Protein AF-A0A6M0RXJ1-F1 (afdb_monomer_lite)

Radius of gyration: 39.48 Å; chains: 1; bounding box: 60×69×108 Å

Organism: NCBI:txid2292702

Foldseek 3Di:
DAEFEEADPDETEEAEEAEAAEAEDDLAEDEGEYAEEETYEYEYEYQEYEAYDAYEYEWEYNYYAYEFYAYAYAYQEYEHFWLYEYYGEEENYEGYEYHAQNYHYHWFVEDEDDAPDDVVCSGPPGTYYYYQGYPVYGHYYHHHDPVVVVVVDDDDPPPPDDVVVLQPQDADEDDPDPDDDDDDDDPDDDDPDPDDDDDDDDDDDDDDDPPPPPPPPDRDAFDDWDADPVGDIDGHHHDDDDDDDD

pLDDT: mean 80.2, std 21.55, range [33.12, 98.88]

Sequence (246 aa):
MIRASSEGNGNAGDIFIIVQDDIQARNGSITADSAFNAGGQIQISSSNIFLFENSDIQTFVNSGADDGGDIEIVADALVAFDDSDILAFAADGRGGDIDLSRTAFFGEDLQFAQPGTDPITLDGNDRVDINATGGIASGTISLADVSFIENSITELPDELVNPETLVAASCIAQSSDIGSSVVFTGNDSLPQQPGSAQTTYSLSTVQPITETATNSTSIAEPQNLYRLADGRLVISRNCAATNSHE

InterPro domains:
  IPR012334 Pectin lyase fold [G3DSA:2.160.20.10] (1-105)

Secondary structure (DSSP, 8-state):
-EEEEESSSSPPPPEEEE-SSEEEEES--EEEEESSSPPPPEEEE-SEEEEESS--EEEEE-SSSSPPPPEEEE-SEEEE-SS--EEEEESSSBPPPEEETTSEEEETT-EEPPTT--GGGTTTSSS-EEE--BSSB---EEE---HHHHTT-PPPPS-SS-HHHH-----B---SS--------------SSTT-------PPP-PPP--------------EEEE-TTS-EEEE-BPPP-----

Structure (mmCIF, N/CA/C/O backbone):
data_AF-A0A6M0RXJ1-F1
#
_entry.id   AF-A0A6M0RXJ1-F1
#
loop_
_atom_site.group_PDB
_atom_site.id
_atom_site.type_symbol
_atom_site.label_atom_id
_atom_site.label_alt_id
_atom_site.label_comp_id
_atom_site.label_asym_id
_atom_site.label_entity_id
_atom_site.label_seq_id
_atom_site.pdbx_PDB_ins_code
_atom_site.Cartn_x
_atom_site.Cartn_y
_atom_site.Cartn_z
_atom_site.occupancy
_atom_site.B_iso_or_equiv
_atom_site.auth_seq_id
_atom_site.auth_comp_id
_atom_site.auth_asym_id
_atom_site.auth_atom_id
_atom_site.pdbx_PDB_model_num
ATOM 1 N N . MET A 1 1 ? 1.276 -16.768 -2.990 1.00 91.75 1 MET A N 1
ATOM 2 C CA . MET A 1 1 ? 1.778 -15.795 -3.973 1.00 91.75 1 MET A CA 1
ATOM 3 C C . MET A 1 1 ? 0.885 -15.807 -5.201 1.00 91.75 1 MET A C 1
ATOM 5 O O . MET A 1 1 ? 0.742 -16.856 -5.825 1.00 91.75 1 MET A O 1
ATOM 9 N N . ILE A 1 2 ? 0.291 -14.661 -5.520 1.00 97.00 2 ILE A N 1
ATOM 10 C CA . ILE A 1 2 ? -0.379 -14.373 -6.794 1.00 97.00 2 ILE A CA 1
ATOM 11 C C . ILE A 1 2 ? 0.459 -13.289 -7.467 1.00 97.00 2 ILE A C 1
ATOM 13 O O . ILE A 1 2 ? 0.755 -12.281 -6.835 1.00 97.00 2 ILE A O 1
ATOM 17 N N . ARG A 1 3 ? 0.890 -13.496 -8.714 1.00 97.19 3 ARG A N 1
ATOM 18 C CA . ARG A 1 3 ? 1.763 -12.538 -9.400 1.00 97.19 3 ARG A CA 1
ATOM 19 C C . ARG A 1 3 ? 1.430 -12.413 -10.878 1.00 97.19 3 ARG A C 1
ATOM 21 O O . ARG A 1 3 ? 1.235 -13.427 -11.547 1.00 97.19 3 ARG A O 1
ATOM 28 N N . ALA A 1 4 ? 1.430 -11.181 -11.370 1.00 97.19 4 ALA A N 1
ATOM 29 C CA . ALA A 1 4 ? 1.350 -10.838 -12.781 1.00 97.19 4 ALA A CA 1
ATOM 30 C C . ALA A 1 4 ? 2.496 -9.875 -13.111 1.00 97.19 4 ALA A C 1
ATOM 32 O O . ALA A 1 4 ? 2.447 -8.708 -12.745 1.00 97.19 4 ALA A O 1
ATOM 33 N N . SER A 1 5 ? 3.546 -10.364 -13.773 1.00 94.94 5 SER A N 1
ATOM 34 C CA . SER A 1 5 ? 4.767 -9.582 -13.979 1.00 94.94 5 SER A CA 1
ATOM 35 C C . SER A 1 5 ? 5.183 -9.455 -15.441 1.00 94.94 5 SER A C 1
ATOM 37 O O . SER A 1 5 ? 4.902 -10.329 -16.266 1.00 94.94 5 SER A O 1
ATOM 39 N N . SER A 1 6 ? 5.891 -8.368 -15.752 1.00 96.25 6 SER A N 1
ATOM 40 C CA . SER A 1 6 ? 6.580 -8.165 -17.027 1.00 96.25 6 SER A CA 1
ATOM 41 C C . SER A 1 6 ? 8.061 -7.873 -16.802 1.00 96.25 6 SER A C 1
ATOM 43 O O . SER A 1 6 ? 8.437 -6.835 -16.265 1.00 96.25 6 SER A O 1
ATOM 45 N N . GLU A 1 7 ? 8.921 -8.779 -17.268 1.00 93.56 7 GLU A N 1
ATOM 46 C CA . GLU A 1 7 ? 10.382 -8.602 -17.248 1.00 93.56 7 GLU A CA 1
ATOM 47 C C . GLU A 1 7 ? 10.920 -7.923 -18.523 1.00 93.56 7 GLU A C 1
ATOM 49 O O . GLU A 1 7 ? 12.115 -7.661 -18.644 1.00 93.56 7 GLU A O 1
ATOM 54 N N . GLY A 1 8 ? 10.053 -7.686 -19.512 1.00 88.56 8 GLY A N 1
ATOM 55 C CA . GLY A 1 8 ? 10.411 -7.133 -20.817 1.00 88.56 8 GLY A CA 1
ATOM 56 C C . GLY A 1 8 ? 9.865 -5.723 -21.037 1.00 88.56 8 GLY A C 1
ATOM 57 O O . GLY A 1 8 ? 9.454 -5.035 -20.111 1.00 88.56 8 GLY A O 1
ATOM 58 N N . ASN A 1 9 ? 9.802 -5.299 -22.300 1.00 88.00 9 ASN A N 1
ATOM 59 C CA . ASN A 1 9 ? 9.278 -3.978 -22.675 1.00 88.00 9 ASN A CA 1
ATOM 60 C C . ASN A 1 9 ? 7.734 -3.902 -22.697 1.00 88.00 9 ASN A C 1
ATOM 62 O O . ASN A 1 9 ? 7.166 -3.150 -23.483 1.00 88.00 9 ASN A O 1
ATOM 66 N N . GLY A 1 10 ? 7.056 -4.752 -21.927 1.00 92.44 10 GLY A N 1
ATOM 67 C CA . GLY A 1 10 ? 5.603 -4.725 -21.773 1.00 92.44 10 GLY A CA 1
ATOM 68 C C . GLY A 1 10 ? 5.212 -4.193 -20.401 1.00 92.44 10 GLY A C 1
ATOM 69 O O . GLY A 1 10 ? 6.029 -4.213 -19.480 1.00 92.44 10 GLY A O 1
ATOM 70 N N . ASN A 1 11 ? 3.959 -3.775 -20.266 1.00 94.25 11 ASN A N 1
ATOM 71 C CA . ASN A 1 11 ? 3.368 -3.409 -18.979 1.00 94.25 11 ASN A CA 1
ATOM 72 C C . ASN A 1 11 ? 3.157 -4.660 -18.117 1.00 94.25 11 ASN A C 1
ATOM 74 O O . ASN A 1 11 ? 3.064 -5.772 -18.654 1.00 94.25 11 ASN A O 1
ATOM 78 N N . ALA A 1 12 ? 3.052 -4.487 -16.799 1.00 96.69 12 ALA A N 1
ATOM 79 C CA . ALA A 1 12 ? 2.624 -5.584 -15.933 1.00 96.69 12 ALA A CA 1
ATOM 80 C C . ALA A 1 12 ? 1.186 -6.016 -16.270 1.00 96.69 12 ALA A C 1
ATOM 82 O O . ALA A 1 12 ? 0.406 -5.257 -16.847 1.00 96.69 12 ALA A O 1
ATOM 83 N N . GLY A 1 13 ? 0.847 -7.259 -15.932 1.00 97.19 13 GLY A N 1
ATOM 84 C CA . GLY A 1 13 ? -0.519 -7.753 -16.083 1.00 97.19 13 GLY A CA 1
ATOM 85 C C . GLY A 1 13 ? -1.409 -7.333 -14.917 1.00 97.19 13 GLY A C 1
ATOM 86 O O . GLY A 1 13 ? -0.920 -7.024 -13.833 1.00 97.19 13 GLY A O 1
ATOM 87 N N . ASP A 1 14 ? -2.718 -7.404 -15.136 1.00 98.19 14 ASP A N 1
ATOM 88 C CA . ASP A 1 14 ? -3.712 -7.071 -14.119 1.00 98.19 14 ASP A CA 1
ATOM 89 C C . ASP A 1 14 ? -4.118 -8.302 -13.292 1.00 98.19 14 ASP A C 1
ATOM 91 O O . ASP A 1 14 ? -4.173 -9.432 -13.793 1.00 98.19 14 ASP A O 1
ATO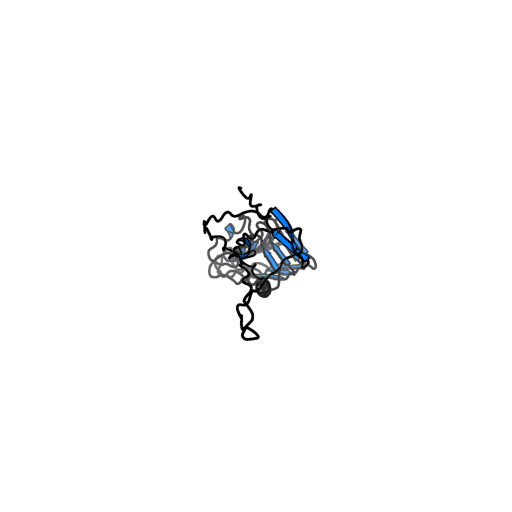M 95 N N . ILE A 1 15 ? -4.457 -8.076 -12.024 1.00 98.69 15 ILE A N 1
ATOM 96 C CA . ILE A 1 15 ? -4.948 -9.083 -11.082 1.00 98.69 15 ILE A CA 1
ATOM 97 C C . ILE A 1 15 ? -6.352 -8.692 -10.625 1.00 98.69 15 ILE A C 1
ATOM 99 O O . ILE A 1 15 ? -6.551 -7.641 -10.023 1.00 98.69 15 ILE A O 1
ATOM 103 N N . PHE A 1 16 ? -7.311 -9.592 -10.844 1.00 98.44 16 PHE A N 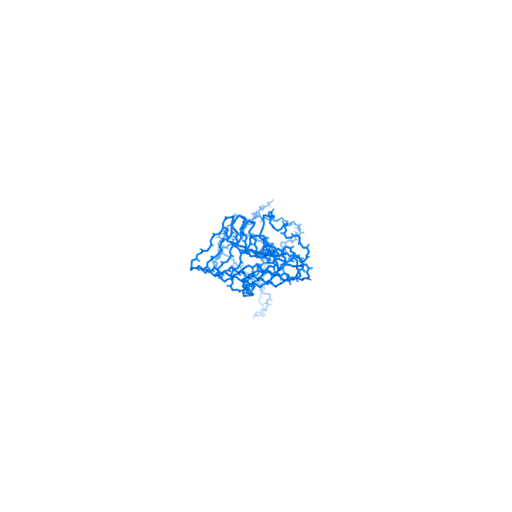1
ATOM 104 C CA . PHE A 1 16 ? -8.692 -9.448 -10.382 1.00 98.44 16 PHE A CA 1
ATOM 105 C C . PHE A 1 16 ? -9.046 -10.611 -9.455 1.00 98.44 16 PHE A C 1
ATOM 107 O O . PHE A 1 16 ? -9.052 -11.770 -9.882 1.00 98.44 16 PHE A O 1
ATOM 114 N N . ILE A 1 17 ? -9.343 -10.312 -8.190 1.00 98.25 17 ILE A N 1
ATOM 115 C CA . ILE A 1 17 ? -9.702 -11.305 -7.172 1.00 98.25 17 ILE A CA 1
ATOM 116 C C . ILE A 1 17 ? -11.091 -10.976 -6.638 1.00 98.25 17 ILE A C 1
ATOM 118 O O . ILE A 1 17 ? -11.329 -9.885 -6.130 1.00 98.25 17 ILE A O 1
ATOM 122 N N . ILE A 1 18 ? -12.007 -11.938 -6.742 1.00 98.19 18 ILE A N 1
ATOM 123 C CA . ILE A 1 18 ? -13.370 -11.821 -6.220 1.00 98.19 18 ILE A CA 1
ATOM 124 C C . ILE A 1 18 ? -13.638 -13.038 -5.343 1.00 98.19 18 ILE A C 1
ATOM 126 O O . ILE A 1 18 ? -13.676 -14.171 -5.832 1.00 98.19 18 ILE A O 1
ATOM 130 N N . VAL A 1 19 ? -13.825 -12.796 -4.053 1.00 97.75 19 VAL A N 1
ATOM 131 C CA . VAL A 1 19 ? -14.096 -13.810 -3.033 1.00 97.75 19 VAL A CA 1
ATOM 132 C C . VAL A 1 19 ? -15.380 -13.415 -2.304 1.00 97.75 19 VAL A C 1
ATOM 134 O O . VAL A 1 19 ? -15.630 -12.241 -2.074 1.00 97.75 19 VAL A O 1
ATOM 137 N N . GLN A 1 20 ? -16.251 -14.380 -2.003 1.00 95.44 20 GLN A N 1
ATOM 138 C CA . GLN A 1 20 ? -17.502 -14.084 -1.284 1.00 95.44 20 GLN A CA 1
ATOM 139 C C . GLN A 1 20 ? -17.294 -13.958 0.225 1.00 95.44 20 GLN A C 1
ATOM 141 O O . GLN A 1 20 ? -18.001 -13.191 0.859 1.00 95.44 20 GLN A O 1
ATOM 146 N N . ASP A 1 21 ? -16.343 -14.714 0.771 1.00 96.56 21 ASP A N 1
ATOM 147 C CA . ASP A 1 21 ? -16.025 -14.743 2.196 1.00 96.56 21 ASP A CA 1
ATOM 148 C C . ASP A 1 21 ? -14.749 -13.918 2.471 1.00 96.56 21 ASP A C 1
ATOM 150 O O . ASP A 1 21 ? -14.550 -12.844 1.895 1.00 96.56 21 ASP A O 1
ATOM 154 N N . ASP A 1 22 ? -13.869 -14.422 3.337 1.00 98.06 22 ASP A N 1
ATOM 155 C CA . ASP A 1 22 ? -12.648 -13.741 3.754 1.00 98.06 22 ASP A CA 1
ATOM 156 C C . ASP A 1 22 ? -11.426 -14.167 2.929 1.00 98.06 22 ASP A C 1
ATOM 158 O O . ASP A 1 22 ? -11.236 -15.347 2.611 1.00 98.06 22 ASP A O 1
ATOM 162 N N . ILE A 1 23 ? -10.534 -13.213 2.670 1.00 98.25 23 ILE A N 1
ATOM 163 C CA . ILE A 1 23 ? -9.158 -13.466 2.238 1.00 98.25 23 ILE A CA 1
ATOM 164 C C . ILE A 1 23 ? -8.255 -13.396 3.470 1.00 98.25 23 ILE A C 1
ATOM 166 O O . ILE A 1 23 ? -8.313 -12.444 4.244 1.00 98.25 23 ILE A O 1
ATOM 170 N N . GLN A 1 24 ? -7.394 -14.397 3.649 1.00 97.94 24 GLN A N 1
ATOM 171 C CA . GLN A 1 24 ? -6.367 -14.400 4.692 1.00 97.94 24 GLN A CA 1
ATOM 172 C C . GLN A 1 24 ? -5.004 -14.687 4.067 1.00 97.94 24 GLN A C 1
ATOM 174 O O . GLN A 1 24 ? -4.828 -15.718 3.411 1.00 97.94 24 GLN A O 1
ATOM 179 N N . ALA A 1 25 ? -4.045 -13.795 4.295 1.00 97.88 25 ALA A N 1
ATOM 180 C CA . ALA A 1 25 ? -2.652 -13.962 3.915 1.00 97.88 25 ALA A CA 1
ATOM 181 C C . ALA A 1 25 ? -1.770 -14.004 5.170 1.00 97.88 25 ALA A C 1
ATOM 183 O O . ALA A 1 25 ? -1.977 -13.259 6.124 1.00 97.88 25 ALA A O 1
ATOM 184 N N . ARG A 1 26 ? -0.810 -14.929 5.169 1.00 97.81 26 ARG A N 1
ATOM 185 C CA . ARG A 1 26 ? 0.266 -15.052 6.157 1.00 97.81 26 ARG A CA 1
ATOM 186 C C . ARG A 1 26 ? 1.545 -15.252 5.374 1.00 97.81 26 ARG A C 1
ATOM 188 O O . ARG A 1 26 ? 1.624 -16.252 4.652 1.00 97.81 26 ARG A O 1
ATOM 195 N N . ASN A 1 27 ? 2.487 -14.319 5.467 1.00 97.31 27 ASN A N 1
ATOM 196 C CA . ASN A 1 27 ? 3.677 -14.309 4.613 1.00 97.31 27 ASN A CA 1
ATOM 197 C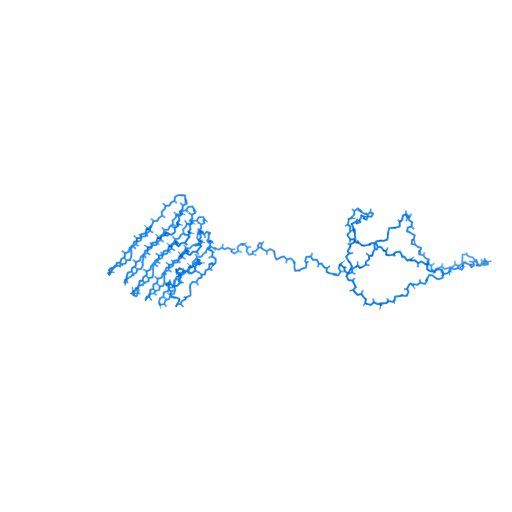 C . ASN A 1 27 ? 3.331 -14.472 3.115 1.00 97.31 27 ASN A C 1
ATOM 199 O O . ASN A 1 27 ? 3.901 -15.310 2.403 1.00 97.31 27 ASN A O 1
ATOM 203 N N . GLY A 1 28 ? 2.282 -13.781 2.655 1.00 97.19 28 GLY A N 1
ATOM 204 C CA . GLY A 1 28 ? 1.697 -13.987 1.335 1.00 97.19 28 GLY A CA 1
ATOM 205 C C . GLY A 1 28 ? 1.615 -12.705 0.523 1.00 97.19 28 GLY A C 1
ATOM 206 O O . GLY A 1 28 ? 1.063 -11.729 0.997 1.00 97.19 28 GLY A O 1
ATOM 207 N N . SER A 1 29 ? 2.060 -12.756 -0.735 1.00 97.06 29 SER A N 1
ATOM 208 C CA . SER A 1 29 ? 2.048 -11.595 -1.628 1.00 97.06 29 SER A CA 1
ATOM 209 C C . SER A 1 29 ? 1.066 -11.697 -2.800 1.00 97.06 29 SER A C 1
ATOM 211 O O . SER A 1 29 ? 0.854 -12.779 -3.381 1.00 97.06 29 SER A O 1
ATOM 213 N N . ILE A 1 30 ? 0.495 -10.545 -3.158 1.00 98.50 30 ILE A N 1
ATOM 214 C CA . ILE A 1 30 ? -0.265 -10.273 -4.382 1.00 98.50 30 ILE A CA 1
ATOM 215 C C . ILE A 1 30 ? 0.457 -9.146 -5.123 1.00 98.50 30 ILE A C 1
ATOM 217 O O . ILE A 1 30 ? 0.492 -8.017 -4.643 1.00 98.50 30 ILE A O 1
ATOM 221 N N . THR A 1 31 ? 1.043 -9.444 -6.285 1.00 97.75 31 THR A N 1
ATOM 222 C CA . THR A 1 31 ? 1.989 -8.519 -6.930 1.00 97.75 31 THR A CA 1
ATOM 223 C C . THR A 1 31 ? 1.734 -8.329 -8.423 1.00 97.75 31 THR A C 1
ATOM 225 O O . THR A 1 31 ? 1.697 -9.310 -9.168 1.00 97.75 31 THR A O 1
ATOM 228 N N . ALA A 1 32 ? 1.629 -7.079 -8.876 1.00 97.88 32 ALA A N 1
ATOM 229 C CA . ALA A 1 32 ? 1.581 -6.708 -10.291 1.00 97.88 32 ALA A CA 1
ATOM 230 C C . ALA A 1 32 ? 2.761 -5.787 -10.653 1.00 97.88 32 ALA A C 1
ATOM 232 O O . ALA A 1 32 ? 2.694 -4.571 -10.475 1.00 97.88 32 ALA A O 1
ATOM 233 N N . ASP A 1 33 ? 3.870 -6.362 -11.126 1.00 95.44 33 ASP A N 1
ATOM 234 C CA . ASP A 1 33 ? 5.142 -5.646 -11.292 1.00 95.44 33 ASP A CA 1
ATOM 235 C C . ASP A 1 33 ? 5.670 -5.596 -12.730 1.00 95.44 33 ASP A C 1
ATOM 237 O O . ASP A 1 33 ? 5.483 -6.504 -13.542 1.00 95.44 33 ASP A O 1
ATOM 241 N N . SER A 1 34 ? 6.369 -4.512 -13.043 1.00 97.25 34 SER A N 1
ATOM 242 C CA . SER A 1 34 ? 6.974 -4.260 -14.345 1.00 97.25 34 SER A CA 1
ATOM 243 C C . SER A 1 34 ? 8.428 -3.842 -14.179 1.00 97.25 34 SER A C 1
ATOM 245 O O . SER A 1 34 ? 8.782 -3.022 -13.331 1.00 97.25 34 SER A O 1
ATOM 247 N N . ALA A 1 35 ? 9.299 -4.390 -15.020 1.00 96.00 35 ALA A N 1
ATOM 248 C CA . ALA A 1 35 ? 10.703 -4.015 -15.013 1.00 96.00 35 ALA A CA 1
ATOM 249 C C . ALA A 1 35 ? 10.954 -2.617 -15.611 1.00 96.00 35 ALA A C 1
ATOM 251 O O . ALA A 1 35 ? 11.853 -1.921 -15.136 1.00 96.00 35 ALA A O 1
ATOM 252 N N . PHE A 1 36 ? 10.197 -2.224 -16.646 1.00 94.56 36 PHE A N 1
ATOM 253 C CA . PHE A 1 36 ? 10.571 -1.095 -17.520 1.00 94.56 36 PHE A CA 1
ATOM 254 C C . PHE A 1 36 ? 9.430 -0.171 -17.979 1.00 94.56 36 PHE A C 1
ATOM 256 O O . PHE A 1 36 ? 9.708 0.865 -18.574 1.00 94.56 36 PHE A O 1
ATOM 263 N N . ASN A 1 37 ? 8.169 -0.567 -17.822 1.00 95.62 37 ASN A N 1
ATOM 264 C CA . ASN A 1 37 ? 7.002 0.178 -18.331 1.00 95.62 37 ASN A CA 1
ATOM 265 C C . ASN A 1 37 ? 5.918 0.242 -17.253 1.00 95.62 37 ASN A C 1
ATOM 267 O O . ASN A 1 37 ? 6.170 -0.161 -16.118 1.00 95.62 37 ASN A O 1
ATOM 271 N N . ALA A 1 38 ? 4.711 0.673 -17.615 1.00 95.69 38 ALA A N 1
ATOM 272 C CA . ALA A 1 38 ? 3.616 0.862 -16.668 1.00 95.69 38 ALA A CA 1
ATOM 273 C C . ALA A 1 38 ? 3.349 -0.357 -15.764 1.00 95.69 38 ALA A C 1
ATOM 275 O O . ALA A 1 38 ? 3.425 -1.520 -16.196 1.00 95.69 38 ALA A O 1
ATOM 276 N N . GLY A 1 39 ? 3.004 -0.069 -14.508 1.00 94.88 39 GLY A N 1
ATOM 277 C CA . GLY A 1 39 ? 2.484 -1.064 -13.576 1.00 94.88 39 GLY A CA 1
ATOM 278 C C . GLY A 1 39 ? 1.098 -1.569 -13.991 1.00 94.88 39 GLY A C 1
ATOM 279 O O . GLY A 1 39 ? 0.456 -1.024 -14.888 1.00 94.88 39 GLY A O 1
ATOM 280 N N . GLY A 1 40 ? 0.660 -2.654 -13.358 1.00 96.69 40 GLY A N 1
ATOM 281 C CA . GLY A 1 40 ? -0.628 -3.298 -13.630 1.00 96.69 40 GLY A CA 1
ATOM 282 C C . GLY A 1 40 ? -1.662 -2.930 -12.575 1.00 96.69 40 GLY A C 1
ATOM 283 O O . GLY A 1 40 ? -1.312 -2.423 -11.514 1.00 96.69 40 GLY A O 1
ATOM 284 N N . GLN A 1 41 ? -2.931 -3.215 -12.840 1.00 98.12 41 GLN A N 1
ATOM 285 C CA . GLN A 1 41 ? -4.003 -3.015 -11.870 1.00 98.12 41 GLN A CA 1
ATOM 286 C C . GLN A 1 41 ? -4.113 -4.218 -10.930 1.00 98.12 41 GLN A C 1
ATOM 288 O O . GLN A 1 41 ? -4.192 -5.363 -11.376 1.00 98.12 41 GLN A O 1
ATOM 293 N N . ILE A 1 42 ? -4.241 -3.966 -9.630 1.00 98.88 42 ILE A N 1
ATOM 294 C CA . ILE A 1 42 ? -4.760 -4.946 -8.671 1.00 98.88 42 ILE A CA 1
ATOM 295 C C . ILE A 1 42 ? -6.155 -4.500 -8.242 1.00 98.88 42 ILE A C 1
ATOM 297 O O . ILE A 1 42 ? -6.330 -3.380 -7.772 1.00 98.88 42 ILE A O 1
ATOM 301 N N . GLN A 1 43 ? -7.150 -5.371 -8.402 1.00 98.81 43 GLN A N 1
ATOM 302 C CA . GLN A 1 43 ? -8.508 -5.150 -7.915 1.00 98.81 43 GLN A CA 1
ATOM 303 C C . GLN A 1 43 ? -8.964 -6.350 -7.083 1.00 98.81 43 GLN A C 1
ATOM 305 O O . GLN A 1 43 ? -9.001 -7.487 -7.568 1.00 98.81 43 GLN A O 1
ATOM 310 N N . ILE A 1 44 ? -9.309 -6.096 -5.821 1.00 98.75 44 ILE A N 1
ATOM 311 C CA . ILE A 1 44 ? -9.716 -7.129 -4.865 1.00 98.75 44 ILE A CA 1
ATOM 312 C C . ILE A 1 44 ? -11.092 -6.789 -4.303 1.00 98.75 44 ILE A C 1
ATOM 314 O O . ILE A 1 44 ? -11.321 -5.686 -3.811 1.00 98.75 44 ILE A O 1
ATOM 318 N N . SER A 1 45 ? -12.001 -7.762 -4.342 1.00 98.62 45 SER A N 1
ATOM 319 C CA . SER A 1 45 ? -13.299 -7.692 -3.678 1.00 98.62 45 SER A CA 1
ATOM 320 C C . SER A 1 45 ? -13.522 -8.920 -2.797 1.00 98.62 45 SER A C 1
ATOM 322 O O . SER A 1 45 ? -13.394 -10.052 -3.271 1.00 98.62 45 SER A O 1
ATOM 324 N N . SER A 1 46 ? -13.828 -8.690 -1.519 1.00 98.38 46 SER A N 1
ATOM 325 C CA . SER A 1 46 ? -14.061 -9.728 -0.501 1.00 98.38 46 SER A CA 1
ATOM 326 C C . SER A 1 46 ? -15.003 -9.219 0.589 1.00 98.38 46 SER A C 1
ATOM 328 O O . SER A 1 46 ? -15.216 -8.015 0.674 1.00 98.38 46 SER A O 1
ATOM 330 N N . SER A 1 47 ? -15.524 -10.088 1.462 1.00 98.19 47 SER A N 1
ATOM 331 C CA . SER A 1 47 ? -16.144 -9.619 2.711 1.00 98.19 47 SER A CA 1
ATOM 332 C C . SER A 1 47 ? -15.100 -9.004 3.637 1.00 98.19 47 SER A C 1
ATOM 334 O O . SER A 1 47 ? -15.179 -7.821 3.935 1.00 98.19 47 SER A O 1
ATOM 336 N N . ASN A 1 48 ? -14.075 -9.757 4.038 1.00 98.44 48 ASN A N 1
ATOM 337 C CA . ASN A 1 48 ? -12.966 -9.211 4.823 1.00 98.44 48 ASN A CA 1
ATOM 338 C C . ASN A 1 48 ? -11.621 -9.649 4.253 1.00 98.44 48 ASN A C 1
ATOM 340 O O . ASN A 1 48 ? -11.514 -10.676 3.580 1.00 98.44 48 ASN A O 1
ATOM 344 N N . ILE A 1 49 ? -10.584 -8.878 4.550 1.00 98.69 49 ILE A N 1
ATOM 345 C CA . ILE A 1 49 ? -9.208 -9.188 4.179 1.00 98.69 49 ILE A CA 1
ATOM 346 C C . ILE A 1 49 ? -8.338 -9.059 5.424 1.00 98.69 49 ILE A C 1
ATOM 348 O O . ILE A 1 49 ? -8.377 -8.043 6.115 1.00 98.69 49 ILE A O 1
ATOM 352 N N . PHE A 1 50 ? -7.545 -10.090 5.697 1.00 98.62 50 PHE A N 1
ATOM 353 C CA . PHE A 1 50 ? -6.604 -10.118 6.808 1.00 98.62 50 PHE A CA 1
ATOM 354 C C . PHE A 1 50 ? -5.194 -10.402 6.291 1.00 98.62 50 PHE A C 1
ATOM 356 O O . PHE A 1 50 ? -4.957 -11.454 5.688 1.00 98.62 50 PHE A O 1
ATOM 363 N N . LEU A 1 51 ? -4.277 -9.472 6.537 1.00 98.69 51 LEU A N 1
ATOM 364 C CA . LEU A 1 51 ? -2.857 -9.572 6.219 1.00 98.69 51 LEU A CA 1
ATOM 365 C C . LEU A 1 51 ? -2.075 -9.705 7.531 1.00 98.69 51 LEU A C 1
ATOM 367 O O . LEU A 1 51 ? -2.298 -8.939 8.468 1.00 98.69 51 LEU A O 1
ATOM 371 N N . PHE A 1 52 ? -1.219 -10.719 7.611 1.00 98.25 52 PHE A N 1
ATOM 372 C CA . PHE A 1 52 ? -0.416 -11.024 8.794 1.00 98.25 52 PHE A CA 1
ATOM 373 C C . PHE A 1 52 ? 1.024 -11.348 8.404 1.00 98.25 52 PHE A C 1
ATOM 375 O O . PHE A 1 52 ? 1.276 -11.839 7.293 1.00 98.25 52 PHE A O 1
ATOM 382 N N . GLU A 1 53 ? 1.928 -11.254 9.380 1.00 97.25 53 GLU A N 1
ATOM 383 C CA . GLU A 1 53 ? 3.358 -11.489 9.199 1.00 97.25 53 GLU A CA 1
ATOM 384 C C . GLU A 1 53 ? 3.870 -10.525 8.106 1.00 97.25 53 GLU A C 1
ATOM 386 O O . GLU A 1 53 ? 3.641 -9.328 8.220 1.00 97.25 53 GLU A O 1
ATOM 391 N N . ASN A 1 54 ? 4.490 -11.004 7.031 1.00 97.12 54 ASN A N 1
ATOM 392 C CA . ASN A 1 54 ? 4.959 -10.159 5.928 1.00 97.12 54 ASN A CA 1
ATOM 393 C C . ASN A 1 54 ? 4.098 -10.407 4.671 1.00 97.12 54 ASN A C 1
ATOM 395 O O . ASN A 1 54 ? 4.419 -11.242 3.817 1.00 97.12 54 ASN A O 1
ATOM 399 N N . SER A 1 55 ? 2.886 -9.844 4.650 1.00 98.56 55 SER A N 1
ATOM 400 C CA . SER A 1 55 ? 1.921 -10.059 3.564 1.00 98.56 55 SER A CA 1
ATOM 401 C C . SER A 1 55 ? 1.630 -8.786 2.781 1.00 98.56 55 SER A C 1
ATOM 403 O O . SER A 1 55 ? 0.900 -7.926 3.264 1.00 98.56 55 SER A O 1
ATOM 405 N N . ASP A 1 56 ? 2.073 -8.749 1.523 1.00 98.31 56 ASP A N 1
ATOM 406 C CA . ASP A 1 56 ? 2.001 -7.533 0.710 1.00 98.31 56 ASP A CA 1
ATOM 407 C C . ASP A 1 56 ? 0.961 -7.582 -0.406 1.00 98.31 56 ASP A C 1
ATOM 409 O O . ASP A 1 56 ? 0.784 -8.587 -1.111 1.00 98.31 56 ASP A O 1
ATOM 413 N N . ILE A 1 57 ? 0.338 -6.435 -0.651 1.00 98.69 57 ILE A N 1
ATOM 414 C CA . ILE A 1 57 ? -0.425 -6.160 -1.868 1.00 98.69 57 ILE A CA 1
ATOM 415 C C . ILE A 1 57 ? 0.282 -5.026 -2.594 1.00 98.69 57 ILE A C 1
ATOM 417 O O . ILE A 1 57 ? 0.249 -3.885 -2.142 1.00 98.69 57 ILE A O 1
ATOM 421 N N . GLN A 1 58 ? 0.921 -5.319 -3.728 1.00 98.00 58 GLN A N 1
ATOM 422 C CA . GLN A 1 58 ? 1.774 -4.322 -4.362 1.00 98.00 58 GLN A CA 1
ATOM 423 C C . GLN A 1 58 ? 1.751 -4.292 -5.885 1.00 98.00 58 GLN A C 1
ATOM 425 O O . GLN A 1 58 ? 1.760 -5.317 -6.567 1.00 98.00 58 GLN A O 1
ATOM 430 N N . THR A 1 59 ? 1.862 -3.090 -6.426 1.00 98.19 59 THR A N 1
ATOM 431 C CA . THR A 1 59 ? 2.342 -2.843 -7.778 1.00 98.19 59 THR A CA 1
ATOM 432 C C . THR A 1 59 ? 3.719 -2.196 -7.688 1.00 98.19 59 THR A C 1
ATOM 434 O O . THR A 1 59 ? 4.019 -1.427 -6.769 1.00 98.19 59 THR A O 1
ATOM 437 N N . PHE A 1 60 ? 4.606 -2.555 -8.610 1.00 97.12 60 PHE A N 1
ATOM 438 C CA . PHE A 1 60 ? 5.976 -2.061 -8.555 1.00 97.12 60 PHE A CA 1
ATOM 439 C C . PHE A 1 60 ? 6.561 -1.895 -9.949 1.00 97.12 60 PHE A C 1
ATOM 441 O O . PHE A 1 60 ? 6.606 -2.850 -10.724 1.00 97.12 60 PHE A O 1
ATOM 448 N N . VAL A 1 61 ? 7.041 -0.693 -10.258 1.00 97.81 61 VAL A N 1
ATOM 449 C CA . VAL A 1 61 ? 7.779 -0.408 -11.493 1.00 97.81 61 VAL A CA 1
ATOM 450 C C . VAL A 1 61 ? 9.239 -0.129 -11.153 1.00 97.81 61 VAL A C 1
ATOM 452 O O . VAL A 1 61 ? 9.557 0.884 -10.530 1.00 97.81 61 VAL A O 1
ATOM 455 N N . ASN A 1 62 ? 10.133 -1.034 -11.563 1.00 95.50 62 ASN A N 1
ATOM 456 C CA . ASN A 1 62 ? 11.559 -0.963 -11.218 1.00 95.50 62 ASN A CA 1
ATOM 457 C C . ASN A 1 62 ? 12.289 0.196 -11.904 1.00 95.50 62 ASN A C 1
ATOM 459 O O . ASN A 1 62 ? 13.246 0.732 -11.352 1.00 95.50 62 ASN A O 1
ATOM 463 N N . SER A 1 63 ? 11.893 0.523 -13.133 1.00 94.19 63 SER A N 1
ATOM 464 C CA . SER A 1 63 ? 12.463 1.602 -13.939 1.00 94.19 63 SER A CA 1
ATOM 465 C C . SER A 1 63 ? 11.532 1.940 -15.101 1.00 94.19 63 SER A C 1
ATOM 467 O O . SER A 1 63 ? 10.647 1.150 -15.426 1.00 94.19 63 SER A O 1
ATOM 469 N N . GLY A 1 64 ? 11.756 3.080 -15.750 1.00 89.94 64 GLY A N 1
ATOM 470 C CA . GLY A 1 64 ? 10.961 3.537 -16.889 1.00 89.94 64 GLY A CA 1
ATOM 471 C C . GLY A 1 64 ? 9.982 4.651 -16.534 1.00 89.94 64 GLY A C 1
ATOM 472 O O . GLY A 1 64 ? 9.464 4.720 -15.427 1.00 89.94 64 GLY A O 1
ATOM 473 N N . ALA A 1 65 ? 9.757 5.549 -17.495 1.00 88.69 65 ALA A N 1
ATOM 474 C CA . ALA A 1 65 ? 9.044 6.812 -17.282 1.00 88.69 65 ALA A CA 1
ATOM 475 C C . ALA A 1 65 ? 7.513 6.677 -17.193 1.00 88.69 65 ALA A C 1
ATOM 477 O O . ALA A 1 65 ? 6.824 7.691 -17.093 1.00 88.69 65 ALA A O 1
ATOM 478 N N . ASP A 1 66 ? 6.996 5.455 -17.291 1.00 94.88 66 ASP A N 1
ATOM 479 C CA . ASP A 1 66 ? 5.577 5.174 -17.114 1.00 94.88 66 ASP A CA 1
ATOM 480 C C . ASP A 1 66 ? 5.218 5.109 -15.624 1.00 94.88 66 ASP A C 1
ATOM 482 O O . ASP A 1 66 ? 6.070 4.904 -14.758 1.00 94.88 66 ASP A O 1
ATOM 486 N N . ASP A 1 67 ? 3.931 5.262 -15.337 1.00 96.06 67 ASP A N 1
ATOM 487 C CA . ASP A 1 67 ? 3.422 5.336 -13.973 1.00 96.06 67 ASP A CA 1
ATOM 488 C C . ASP A 1 67 ? 3.316 3.957 -13.294 1.00 96.06 67 ASP A C 1
ATOM 490 O O . ASP A 1 67 ? 3.301 2.895 -13.931 1.00 96.06 67 ASP A O 1
ATOM 494 N N . GLY A 1 68 ? 3.231 3.993 -11.965 1.00 96.62 68 GLY A N 1
ATOM 495 C CA . GLY A 1 68 ? 2.953 2.846 -11.112 1.00 96.62 68 GLY A CA 1
ATOM 496 C C . GLY A 1 68 ? 1.581 2.250 -11.395 1.00 96.62 68 GLY A C 1
ATOM 497 O O . GLY A 1 68 ? 0.726 2.871 -12.022 1.00 96.62 68 GLY A O 1
ATOM 498 N N . GLY A 1 69 ? 1.383 1.016 -10.945 1.00 97.75 69 GLY A N 1
ATOM 499 C CA . GLY A 1 69 ? 0.100 0.340 -11.085 1.00 97.75 69 GLY A CA 1
ATOM 500 C C . GLY A 1 69 ? -0.865 0.739 -9.975 1.00 97.75 69 GLY A C 1
ATOM 501 O O . GLY A 1 69 ? -0.436 1.003 -8.852 1.00 97.75 69 GLY A O 1
ATOM 502 N N . ASP A 1 70 ? -2.160 0.721 -10.254 1.00 98.69 70 ASP A N 1
ATOM 503 C CA . ASP A 1 70 ? -3.171 1.106 -9.272 1.00 98.69 70 ASP A CA 1
ATOM 504 C C . ASP A 1 70 ? -3.638 -0.099 -8.435 1.00 98.69 70 ASP A C 1
ATOM 506 O O . ASP A 1 70 ? -3.604 -1.255 -8.875 1.00 98.69 70 ASP A O 1
ATOM 510 N N . ILE A 1 71 ? -4.109 0.172 -7.218 1.00 98.88 71 ILE A N 1
ATOM 511 C CA . ILE A 1 71 ? -4.656 -0.823 -6.289 1.00 98.88 71 ILE A CA 1
ATOM 512 C C . ILE A 1 71 ? -6.044 -0.359 -5.842 1.00 98.88 71 ILE A C 1
ATOM 514 O O . ILE A 1 71 ? -6.167 0.670 -5.188 1.00 98.88 71 ILE A O 1
ATOM 518 N N . GLU A 1 72 ? -7.090 -1.128 -6.143 1.00 98.88 72 GLU A N 1
ATOM 519 C CA . GLU A 1 72 ? -8.441 -0.917 -5.602 1.00 98.88 72 GLU A CA 1
ATOM 520 C C . GLU A 1 72 ? -8.831 -2.109 -4.725 1.00 98.88 72 GLU A C 1
ATOM 522 O O . GLU A 1 72 ? -8.813 -3.264 -5.166 1.00 98.88 72 GLU A O 1
ATOM 527 N N . ILE A 1 73 ? -9.219 -1.830 -3.480 1.00 98.81 73 ILE A N 1
ATOM 528 C CA . ILE A 1 73 ? -9.720 -2.843 -2.552 1.00 98.81 73 ILE A CA 1
ATOM 529 C C . ILE A 1 73 ? -11.110 -2.442 -2.076 1.00 98.81 73 ILE A C 1
ATOM 531 O O . ILE A 1 73 ? -11.310 -1.374 -1.493 1.00 98.81 73 ILE A O 1
ATOM 535 N N . VAL A 1 74 ? -12.065 -3.347 -2.283 1.00 98.50 74 VAL A N 1
ATOM 536 C CA . VAL A 1 74 ? -13.446 -3.222 -1.815 1.00 98.50 74 VAL A CA 1
ATOM 537 C C . VAL A 1 74 ? -13.756 -4.379 -0.871 1.00 98.50 74 VAL A C 1
ATOM 539 O O . VAL A 1 74 ? -13.988 -5.506 -1.314 1.00 98.50 74 VAL A O 1
ATOM 542 N N . ALA A 1 75 ? -13.774 -4.094 0.427 1.00 98.12 75 ALA A N 1
ATOM 543 C CA . ALA A 1 75 ? -14.128 -5.048 1.469 1.00 98.12 75 ALA A CA 1
ATOM 544 C C . ALA A 1 75 ? -14.878 -4.367 2.617 1.00 98.12 75 ALA A C 1
ATOM 546 O O . ALA A 1 75 ? -14.776 -3.157 2.795 1.00 98.12 75 ALA A O 1
ATOM 547 N N . ASP A 1 76 ? -15.600 -5.134 3.432 1.00 97.12 76 ASP A N 1
ATOM 548 C CA . ASP A 1 76 ? -16.185 -4.604 4.667 1.00 97.12 76 ASP A CA 1
ATOM 549 C C . ASP A 1 76 ? -15.067 -4.158 5.625 1.00 97.12 76 ASP A C 1
ATOM 551 O O . ASP A 1 76 ? -15.131 -3.061 6.181 1.00 97.12 76 ASP A O 1
ATOM 555 N N . ALA A 1 77 ? -14.011 -4.971 5.761 1.00 97.31 77 ALA A N 1
ATOM 556 C CA . ALA A 1 77 ? -12.804 -4.626 6.505 1.00 97.31 77 ALA A CA 1
ATOM 557 C C . ALA A 1 77 ? -11.520 -5.155 5.845 1.00 97.31 77 ALA A C 1
ATOM 559 O O . ALA A 1 77 ? -11.479 -6.276 5.335 1.00 97.31 77 ALA A O 1
ATOM 560 N N . LEU A 1 78 ? -10.452 -4.361 5.926 1.00 98.56 78 LEU A N 1
ATOM 561 C CA . LEU A 1 78 ? -9.074 -4.761 5.652 1.00 98.56 78 LEU A CA 1
ATOM 562 C C . LEU A 1 78 ? -8.251 -4.526 6.916 1.00 98.56 78 LEU A C 1
ATOM 564 O O . LEU A 1 78 ? -8.155 -3.396 7.390 1.00 98.56 78 LEU A O 1
ATOM 568 N N . VAL A 1 79 ? -7.671 -5.594 7.452 1.00 98.56 79 VAL A N 1
ATOM 569 C CA . VAL A 1 79 ? -6.837 -5.549 8.652 1.00 98.56 79 VAL A CA 1
ATOM 570 C C . VAL A 1 79 ? -5.438 -6.029 8.296 1.00 98.56 79 VAL A C 1
ATOM 572 O O . VAL A 1 79 ? -5.282 -7.165 7.850 1.00 98.56 79 VAL A O 1
ATOM 575 N N . ALA A 1 80 ? -4.444 -5.172 8.498 1.00 98.56 80 ALA A N 1
ATOM 576 C CA . ALA A 1 80 ? -3.035 -5.468 8.291 1.00 98.56 80 ALA A CA 1
ATOM 577 C C . ALA A 1 80 ? -2.277 -5.383 9.624 1.00 98.56 80 ALA A C 1
ATOM 579 O O . ALA A 1 80 ? -2.487 -4.452 10.406 1.00 98.56 80 ALA A O 1
ATOM 580 N N . PHE A 1 81 ? -1.430 -6.375 9.878 1.00 97.88 81 PHE A N 1
ATOM 581 C CA . PHE A 1 81 ? -0.612 -6.513 11.082 1.00 97.88 81 PHE A CA 1
ATOM 582 C C . PHE A 1 81 ? 0.827 -6.864 10.721 1.00 97.88 81 PHE A C 1
ATOM 584 O O . PHE A 1 81 ? 1.093 -7.316 9.604 1.00 97.88 81 PHE A O 1
ATOM 591 N N . ASP A 1 82 ? 1.705 -6.743 11.712 1.00 97.06 82 ASP A N 1
ATOM 592 C CA . ASP A 1 82 ? 3.130 -7.011 11.608 1.00 97.06 82 ASP A CA 1
ATOM 593 C C . ASP A 1 82 ? 3.757 -6.135 10.502 1.00 97.06 82 ASP A C 1
ATOM 595 O O . ASP A 1 82 ? 3.726 -4.914 10.601 1.00 97.06 82 ASP A O 1
ATOM 599 N N . ASP A 1 83 ? 4.280 -6.742 9.442 1.00 97.50 83 ASP A N 1
ATOM 600 C CA . ASP A 1 83 ? 5.088 -6.135 8.378 1.00 97.50 83 ASP A CA 1
ATOM 601 C C . ASP A 1 83 ? 4.354 -6.259 7.028 1.00 97.50 83 ASP A C 1
ATOM 603 O O . ASP A 1 83 ? 4.919 -6.669 6.020 1.00 97.50 83 ASP A O 1
ATOM 607 N N . SER A 1 84 ? 3.027 -6.089 7.051 1.00 98.62 84 SER A N 1
ATOM 608 C CA . SER A 1 84 ? 2.152 -6.315 5.894 1.00 98.62 84 SER A CA 1
ATOM 609 C C . SER A 1 84 ? 1.813 -5.012 5.180 1.00 98.62 84 SER A C 1
ATOM 611 O O . SER A 1 84 ? 1.051 -4.204 5.718 1.00 98.62 84 SER A O 1
ATOM 613 N N . ASP A 1 85 ? 2.276 -4.860 3.940 1.00 98.56 85 ASP A N 1
ATOM 614 C CA . ASP A 1 85 ? 2.257 -3.571 3.253 1.00 98.56 85 ASP A CA 1
ATOM 615 C C . ASP A 1 85 ? 1.284 -3.467 2.068 1.00 98.56 85 ASP A C 1
ATOM 617 O O . ASP A 1 85 ? 0.865 -4.448 1.441 1.00 98.56 85 ASP A O 1
ATOM 621 N N . ILE A 1 86 ? 0.946 -2.221 1.707 1.00 98.75 86 ILE A N 1
ATOM 622 C CA . ILE A 1 86 ? 0.185 -1.900 0.490 1.00 98.75 86 ILE A CA 1
ATOM 623 C C . ILE A 1 86 ? 0.932 -0.844 -0.328 1.00 98.75 86 ILE A C 1
ATOM 625 O O . ILE A 1 86 ? 0.944 0.343 0.010 1.00 98.75 86 ILE A O 1
ATOM 629 N N . LEU A 1 87 ? 1.552 -1.262 -1.433 1.00 98.50 87 LEU A N 1
ATOM 630 C CA . LEU A 1 87 ? 2.548 -0.450 -2.141 1.00 98.50 87 LEU A CA 1
ATOM 631 C C . LEU A 1 87 ? 2.215 -0.305 -3.632 1.00 98.50 87 LEU A C 1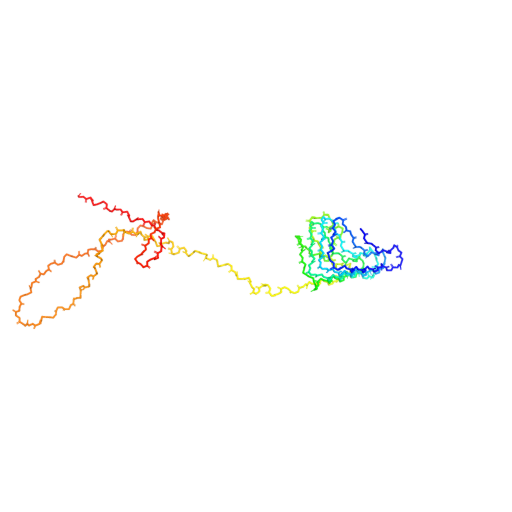
ATOM 633 O O . LEU A 1 87 ? 2.134 -1.287 -4.349 1.00 98.50 87 LEU A O 1
ATOM 637 N N . ALA A 1 88 ? 2.098 0.916 -4.133 1.00 98.38 88 ALA A N 1
ATOM 638 C CA . ALA A 1 88 ? 1.89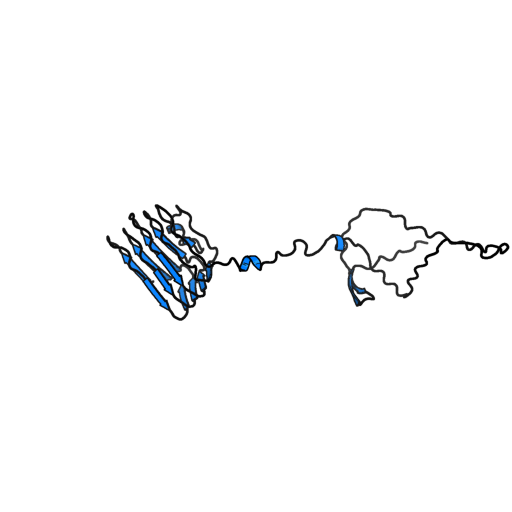7 1.264 -5.536 1.00 98.38 88 ALA A CA 1
ATOM 639 C C . ALA A 1 88 ? 3.032 2.178 -6.030 1.00 98.38 88 ALA A C 1
ATOM 641 O O . ALA A 1 88 ? 2.861 3.386 -6.219 1.00 98.38 88 ALA A O 1
ATOM 642 N N . PHE A 1 89 ? 4.229 1.607 -6.189 1.00 98.38 89 PHE A N 1
ATOM 643 C CA . PHE A 1 89 ? 5.461 2.368 -6.417 1.00 98.38 89 PHE A CA 1
ATOM 644 C C . PHE A 1 89 ? 5.910 2.391 -7.887 1.00 98.38 89 PHE A C 1
ATOM 646 O O . PHE A 1 89 ? 5.812 1.385 -8.595 1.00 98.38 89 PHE A O 1
ATOM 653 N N . ALA A 1 90 ? 6.506 3.511 -8.318 1.00 98.00 90 ALA A N 1
ATOM 654 C CA . ALA A 1 90 ? 7.240 3.596 -9.584 1.00 98.00 90 ALA A CA 1
ATOM 655 C C . ALA A 1 90 ? 8.551 4.381 -9.482 1.00 98.00 90 ALA A C 1
ATOM 657 O O . ALA A 1 90 ? 8.564 5.546 -9.090 1.00 98.00 90 ALA A O 1
ATOM 658 N N . ALA A 1 91 ? 9.656 3.771 -9.911 1.00 97.38 91 ALA A N 1
ATOM 659 C CA . ALA A 1 91 ? 10.987 4.352 -9.748 1.00 97.38 91 ALA A CA 1
ATOM 660 C C . ALA A 1 91 ? 11.206 5.652 -10.535 1.00 97.38 91 ALA A C 1
ATOM 662 O O . ALA A 1 91 ? 11.699 6.620 -9.962 1.00 97.38 91 ALA A O 1
ATOM 663 N N . ASP A 1 92 ? 10.819 5.691 -11.816 1.00 96.75 92 ASP A N 1
ATOM 664 C CA . ASP A 1 92 ? 11.069 6.840 -12.705 1.00 96.75 92 ASP A CA 1
ATOM 665 C C . ASP A 1 92 ? 9.775 7.527 -13.196 1.00 96.75 92 ASP A C 1
ATOM 667 O O . ASP A 1 92 ? 9.844 8.410 -14.051 1.00 96.75 92 ASP A O 1
ATOM 671 N N . GLY A 1 93 ? 8.609 7.140 -12.666 1.00 96.94 93 GLY A N 1
ATOM 672 C CA . GLY A 1 93 ? 7.283 7.647 -13.047 1.00 96.94 93 GLY A CA 1
ATOM 673 C C . GLY A 1 93 ? 6.514 8.293 -11.891 1.00 96.94 93 GLY A C 1
ATOM 674 O O . GLY A 1 93 ? 7.081 8.599 -10.834 1.00 96.94 93 GLY A O 1
ATOM 675 N N . ARG A 1 94 ? 5.207 8.517 -12.074 1.00 98.12 94 ARG A N 1
ATOM 676 C CA . ARG A 1 94 ? 4.297 8.791 -10.951 1.00 98.12 94 ARG A CA 1
ATOM 677 C C . ARG A 1 94 ? 4.002 7.483 -10.216 1.00 98.12 94 ARG A C 1
ATOM 679 O O . ARG A 1 94 ? 3.820 6.462 -10.865 1.00 98.12 94 ARG A O 1
ATOM 686 N N . GLY A 1 95 ? 3.899 7.502 -8.890 1.00 98.31 95 GLY A N 1
ATOM 687 C CA . GLY A 1 95 ? 3.327 6.371 -8.153 1.00 98.31 95 GLY A CA 1
ATOM 688 C C . GLY A 1 95 ? 1.882 6.072 -8.578 1.00 98.31 95 GLY A C 1
ATOM 689 O O . GLY A 1 95 ? 1.207 6.916 -9.184 1.00 98.31 95 GLY A O 1
ATOM 690 N N . GLY A 1 96 ? 1.424 4.859 -8.283 1.00 98.31 96 GLY A N 1
ATOM 691 C CA . GLY A 1 96 ? 0.053 4.437 -8.563 1.00 98.31 96 GLY A CA 1
ATOM 692 C C . GLY A 1 96 ? -0.936 4.953 -7.520 1.00 98.31 96 GLY A C 1
ATOM 693 O O . GLY A 1 96 ? -0.553 5.354 -6.419 1.00 98.31 96 GLY A O 1
ATOM 694 N N . ASP A 1 97 ? -2.214 4.958 -7.874 1.00 98.75 97 ASP A N 1
ATOM 695 C CA . ASP A 1 97 ? -3.303 5.309 -6.974 1.00 98.75 97 ASP A CA 1
ATOM 696 C C . ASP A 1 97 ? -3.712 4.083 -6.127 1.00 98.75 97 ASP A C 1
ATOM 698 O O . ASP A 1 97 ? -3.831 2.963 -6.626 1.00 98.75 97 ASP A O 1
ATOM 702 N N . ILE A 1 98 ? -3.937 4.296 -4.828 1.00 98.88 98 ILE A N 1
ATOM 703 C CA . ILE A 1 98 ? -4.422 3.285 -3.879 1.00 98.88 98 ILE A CA 1
ATOM 704 C C . ILE A 1 98 ? -5.803 3.721 -3.384 1.00 98.88 98 ILE A C 1
ATOM 706 O O . ILE A 1 98 ? -5.935 4.713 -2.662 1.00 98.88 98 ILE A O 1
ATOM 710 N N . ASP A 1 99 ? -6.842 2.977 -3.757 1.00 98.81 99 ASP A N 1
ATOM 711 C CA . ASP A 1 99 ? -8.226 3.230 -3.363 1.00 98.81 99 ASP A CA 1
ATOM 712 C C . ASP A 1 99 ? -8.724 2.192 -2.348 1.00 98.81 99 ASP A C 1
ATOM 714 O O . ASP A 1 99 ? -9.049 1.050 -2.683 1.00 98.81 99 ASP A O 1
ATOM 718 N N . LEU A 1 100 ? -8.811 2.633 -1.091 1.00 98.50 100 LEU A N 1
ATOM 719 C CA . LEU A 1 100 ? -9.439 1.944 0.037 1.00 98.50 100 LEU A CA 1
ATOM 720 C C . LEU A 1 100 ? -10.689 2.709 0.520 1.00 98.50 100 LEU A C 1
ATOM 722 O O . LEU A 1 100 ? -11.165 2.491 1.633 1.00 98.50 100 LEU A O 1
ATOM 726 N N . SER A 1 101 ? -11.240 3.626 -0.285 1.00 97.75 101 SER A N 1
ATOM 727 C CA . SER A 1 101 ? -12.351 4.509 0.113 1.00 97.75 101 SER A CA 1
ATOM 728 C C . SER A 1 101 ? -13.642 3.764 0.454 1.00 97.75 101 SER A C 1
ATOM 730 O O . SER A 1 101 ? -14.500 4.284 1.170 1.00 97.75 101 SER A O 1
ATOM 732 N N . ARG A 1 102 ? -13.776 2.533 -0.047 1.00 97.06 102 ARG A N 1
ATOM 733 C CA . ARG A 1 102 ? -14.906 1.631 0.200 1.00 97.06 102 ARG A CA 1
ATOM 734 C C . ARG A 1 102 ? -14.567 0.502 1.172 1.00 97.06 102 ARG A C 1
ATOM 736 O O . ARG A 1 102 ? -15.260 -0.508 1.155 1.00 97.06 102 ARG A O 1
ATOM 743 N N . THR A 1 103 ? -13.527 0.675 1.985 1.00 96.69 103 THR A N 1
ATOM 744 C CA . THR A 1 103 ? -13.034 -0.350 2.906 1.00 96.69 103 THR A CA 1
ATOM 745 C C . THR A 1 103 ? -12.740 0.242 4.279 1.00 96.69 103 THR A C 1
ATOM 747 O O . THR A 1 103 ? -12.071 1.270 4.389 1.00 96.69 103 THR A O 1
ATOM 750 N N . ALA A 1 104 ? -13.211 -0.404 5.352 1.00 96.06 104 ALA A N 1
ATOM 751 C CA . ALA A 1 104 ? -12.767 -0.053 6.699 1.00 96.06 104 ALA A CA 1
ATOM 752 C C . ALA A 1 104 ? -11.347 -0.597 6.913 1.00 96.06 104 ALA A C 1
ATOM 754 O O . ALA A 1 104 ? -11.154 -1.804 7.055 1.00 96.06 104 ALA A O 1
ATOM 755 N N . PHE A 1 105 ? -10.354 0.289 6.893 1.00 97.25 105 PHE A N 1
ATOM 756 C CA . PHE A 1 105 ? -8.948 -0.091 6.981 1.00 97.25 105 PHE A CA 1
ATOM 757 C C . PHE A 1 105 ? -8.388 0.068 8.399 1.00 97.25 105 PHE A C 1
ATOM 759 O O . PHE A 1 105 ? -8.550 1.116 9.025 1.00 97.25 105 PHE A O 1
ATOM 766 N N . PHE A 1 106 ? -7.692 -0.965 8.872 1.00 97.25 106 PHE A N 1
ATOM 767 C CA . PHE A 1 106 ? -6.948 -0.980 10.127 1.00 97.25 106 PHE A CA 1
ATOM 768 C C . PHE A 1 106 ? -5.533 -1.497 9.857 1.00 97.25 106 PHE A C 1
ATOM 770 O O . PHE A 1 106 ? -5.378 -2.617 9.377 1.00 97.25 106 PHE A O 1
ATOM 777 N N . GLY A 1 107 ? -4.518 -0.696 10.176 1.00 97.25 107 GLY A N 1
ATOM 778 C CA . GLY A 1 107 ? -3.109 -1.084 10.090 1.00 97.25 107 GLY A CA 1
ATOM 779 C C . GLY A 1 107 ? -2.418 -0.916 11.439 1.00 97.25 107 GLY A C 1
ATOM 780 O O . GLY A 1 107 ? -2.635 0.093 12.116 1.00 97.25 107 GLY A O 1
ATOM 781 N N . GLU A 1 108 ? -1.612 -1.896 11.836 1.00 97.00 108 GLU A N 1
ATOM 782 C CA . GLU A 1 108 ? -0.718 -1.790 12.993 1.00 97.00 108 GLU A CA 1
ATOM 783 C C . GLU A 1 108 ? 0.405 -0.788 12.728 1.00 97.00 108 GLU A C 1
ATOM 785 O O . GLU A 1 108 ? 1.062 -0.849 11.693 1.00 97.00 108 GLU A O 1
ATOM 790 N N . ASP A 1 109 ? 0.587 0.161 13.652 1.00 96.88 109 ASP A N 1
ATOM 791 C CA . ASP A 1 109 ? 1.616 1.208 13.583 1.00 96.88 109 ASP A CA 1
ATOM 792 C C . ASP A 1 109 ? 1.721 1.909 12.214 1.00 96.88 109 ASP A C 1
ATOM 794 O O . ASP A 1 109 ? 2.793 2.349 11.792 1.00 96.88 109 ASP A O 1
ATOM 798 N N . LEU A 1 110 ? 0.563 2.064 11.559 1.00 97.31 110 LEU A N 1
ATOM 799 C CA . LEU A 1 110 ? 0.414 2.529 10.183 1.00 97.31 110 LEU A CA 1
ATOM 800 C C . LEU A 1 110 ? 1.236 3.789 9.875 1.00 97.31 110 LEU A C 1
ATOM 802 O O . LEU A 1 110 ? 1.058 4.835 10.510 1.00 97.31 110 LEU A O 1
ATOM 806 N N . GLN A 1 111 ? 2.049 3.718 8.821 1.00 98.06 111 GLN A N 1
ATOM 807 C CA . GLN A 1 111 ? 2.743 4.865 8.241 1.00 98.06 111 GLN A CA 1
ATOM 808 C C . GLN A 1 111 ? 2.432 5.031 6.751 1.00 98.06 111 GLN A C 1
ATOM 810 O O . GLN A 1 111 ? 2.145 4.086 6.021 1.00 98.06 111 GLN A O 1
ATOM 815 N N . PHE A 1 112 ? 2.512 6.280 6.290 1.00 97.94 112 PHE A N 1
ATOM 816 C CA . PHE A 1 112 ? 2.404 6.624 4.875 1.00 97.94 112 PHE A CA 1
ATOM 817 C C . PHE A 1 112 ? 3.767 7.066 4.355 1.00 97.94 112 PHE A C 1
ATOM 819 O O . PHE A 1 112 ? 4.331 8.061 4.833 1.00 97.94 112 PHE A O 1
ATOM 826 N N . ALA A 1 113 ? 4.280 6.355 3.353 1.00 97.69 113 ALA A N 1
ATOM 827 C CA . ALA A 1 113 ? 5.565 6.670 2.749 1.00 97.69 113 ALA A CA 1
ATOM 828 C C . ALA A 1 113 ? 5.557 8.081 2.135 1.00 97.69 113 ALA A C 1
ATOM 830 O O . ALA A 1 113 ? 4.599 8.505 1.483 1.00 97.69 113 ALA A O 1
ATOM 831 N N . GLN A 1 114 ? 6.646 8.818 2.347 1.00 96.94 114 GLN A N 1
ATOM 832 C CA . GLN A 1 114 ? 6.824 10.168 1.819 1.00 96.94 114 GLN A CA 1
ATOM 833 C C . GLN A 1 114 ? 7.607 10.125 0.499 1.00 96.94 114 GLN A C 1
ATOM 835 O O . GLN A 1 114 ? 8.394 9.201 0.281 1.00 96.94 114 GLN A O 1
ATOM 840 N N . PRO A 1 115 ? 7.452 11.125 -0.389 1.00 95.19 115 PRO A N 1
ATOM 841 C CA . PRO A 1 115 ? 8.261 11.202 -1.600 1.00 95.19 115 PRO A CA 1
ATOM 842 C C . PRO A 1 115 ? 9.762 11.130 -1.283 1.00 95.19 115 PRO A C 1
ATOM 844 O O . PRO A 1 115 ? 10.265 11.888 -0.452 1.00 95.19 115 PRO A O 1
ATOM 847 N N . GLY A 1 116 ? 10.475 10.230 -1.962 1.00 93.62 116 GLY A N 1
ATOM 848 C CA . GLY A 1 116 ? 11.904 9.987 -1.745 1.00 93.62 116 GLY A CA 1
ATOM 849 C C . GLY A 1 116 ? 12.235 8.907 -0.709 1.00 93.62 116 GLY A C 1
ATOM 850 O O . GLY A 1 116 ? 13.419 8.641 -0.503 1.00 93.62 116 GLY A O 1
ATOM 851 N N . THR A 1 117 ? 11.239 8.275 -0.079 1.00 95.06 117 THR A N 1
ATOM 852 C CA . THR A 1 117 ? 11.453 7.043 0.692 1.00 95.06 117 THR A CA 1
ATOM 853 C C . THR A 1 117 ? 11.952 5.926 -0.228 1.00 95.06 117 THR A C 1
ATOM 855 O O . THR A 1 117 ? 11.415 5.728 -1.317 1.00 95.06 117 THR A O 1
ATOM 858 N N . ASP A 1 118 ? 12.975 5.191 0.210 1.00 95.50 118 ASP A N 1
ATOM 859 C CA . ASP A 1 118 ? 13.408 3.967 -0.464 1.00 95.50 118 ASP A CA 1
ATOM 860 C C . ASP A 1 118 ? 12.369 2.866 -0.190 1.00 95.50 118 ASP A C 1
ATOM 862 O O . ASP A 1 118 ? 12.206 2.479 0.973 1.00 95.50 118 ASP A O 1
ATOM 866 N N . PRO A 1 119 ? 11.651 2.362 -1.210 1.00 93.38 119 PRO A N 1
ATOM 867 C CA . PRO A 1 119 ? 10.582 1.394 -0.997 1.00 93.38 119 PRO A CA 1
ATOM 868 C C . PRO A 1 119 ? 11.076 0.068 -0.406 1.00 93.38 119 PRO A C 1
ATOM 870 O O . PRO A 1 119 ? 10.283 -0.640 0.197 1.00 93.38 119 PRO A O 1
ATOM 873 N N . ILE A 1 120 ? 12.369 -0.259 -0.520 1.00 92.62 120 ILE A N 1
ATOM 874 C CA . ILE A 1 120 ? 12.943 -1.472 0.087 1.00 92.62 120 ILE A CA 1
ATOM 875 C C . ILE A 1 120 ? 12.966 -1.371 1.619 1.00 92.62 120 ILE A C 1
ATOM 877 O O . ILE A 1 120 ? 13.025 -2.384 2.297 1.00 92.62 120 ILE A O 1
ATOM 881 N N . THR A 1 121 ? 12.936 -0.157 2.177 1.00 96.31 121 THR A N 1
ATOM 882 C CA . THR A 1 121 ? 12.932 0.055 3.638 1.00 96.31 121 THR A CA 1
ATOM 883 C C . THR A 1 121 ? 11.547 -0.047 4.272 1.00 96.31 121 THR A C 1
ATOM 885 O O . THR A 1 121 ? 11.430 0.082 5.494 1.00 96.31 121 THR A O 1
ATOM 888 N N . LEU A 1 122 ? 10.513 -0.202 3.444 1.00 96.88 122 LEU A N 1
ATOM 889 C CA . LEU A 1 122 ? 9.137 -0.389 3.892 1.00 96.88 122 LEU A CA 1
ATOM 890 C C . LEU A 1 122 ? 8.918 -1.844 4.328 1.00 96.88 122 LEU A C 1
ATOM 892 O O . LEU A 1 122 ? 8.451 -2.069 5.428 1.00 96.88 122 LEU A O 1
ATOM 896 N N . ASP A 1 123 ? 9.465 -2.792 3.569 1.00 93.81 123 ASP A N 1
ATOM 897 C CA . ASP A 1 123 ? 9.508 -4.208 3.942 1.00 93.81 123 ASP A CA 1
ATOM 898 C C . ASP A 1 123 ? 10.596 -4.482 5.010 1.00 93.81 123 ASP A C 1
ATOM 900 O O . ASP A 1 123 ? 11.742 -4.016 4.907 1.00 93.81 123 ASP A O 1
ATOM 904 N N . GLY A 1 124 ? 10.261 -5.257 6.042 1.00 94.56 124 GLY A N 1
ATOM 905 C CA . GLY A 1 124 ? 11.158 -5.689 7.114 1.00 94.56 124 GLY A CA 1
ATOM 906 C C . GLY A 1 124 ? 11.347 -4.677 8.242 1.00 94.56 124 GLY A C 1
ATOM 907 O O . GLY A 1 124 ? 12.407 -4.681 8.886 1.00 94.56 124 GLY A O 1
ATOM 908 N N . ASN A 1 125 ? 10.383 -3.783 8.463 1.00 95.88 125 ASN A N 1
ATOM 909 C CA . ASN A 1 125 ? 10.450 -2.741 9.486 1.00 95.88 125 ASN A CA 1
ATOM 910 C C . ASN A 1 125 ? 9.420 -2.896 10.624 1.00 95.88 125 ASN A C 1
ATOM 912 O O . ASN A 1 125 ? 9.365 -2.018 11.494 1.00 95.88 125 ASN A O 1
ATOM 916 N N . ASP A 1 126 ? 8.710 -4.029 10.649 1.00 96.62 126 ASP A N 1
ATOM 917 C CA . ASP A 1 126 ? 7.767 -4.451 11.692 1.00 96.62 126 ASP A CA 1
ATOM 918 C C . ASP A 1 126 ? 6.598 -3.460 11.881 1.00 96.62 126 ASP A C 1
ATOM 920 O O . ASP A 1 126 ? 6.157 -3.216 13.009 1.00 96.62 126 ASP A O 1
ATOM 924 N N . ARG A 1 127 ? 6.117 -2.848 10.793 1.00 97.69 127 ARG A N 1
ATOM 925 C CA . ARG A 1 127 ? 4.874 -2.062 10.783 1.00 97.69 127 ARG A CA 1
ATOM 926 C C . ARG A 1 127 ? 4.176 -2.152 9.428 1.00 97.69 127 ARG A C 1
ATOM 928 O O . ARG A 1 127 ? 4.767 -2.557 8.439 1.00 97.69 127 ARG A O 1
ATOM 935 N N . VAL A 1 128 ? 2.934 -1.679 9.380 1.00 98.69 128 VAL A N 1
ATOM 936 C CA . VAL A 1 128 ? 2.185 -1.528 8.130 1.00 98.69 128 VAL A CA 1
ATOM 937 C C . VAL A 1 128 ? 2.548 -0.210 7.446 1.00 98.69 128 VAL A C 1
ATOM 939 O O . VAL A 1 128 ? 2.326 0.874 7.998 1.00 98.69 128 VAL A O 1
ATOM 942 N N . ASP A 1 129 ? 3.015 -0.278 6.205 1.00 98.62 129 ASP A N 1
ATOM 943 C CA . ASP A 1 129 ? 3.262 0.872 5.344 1.00 98.62 129 ASP A CA 1
ATOM 944 C C . ASP A 1 129 ? 2.269 0.929 4.162 1.00 98.62 129 ASP A C 1
ATOM 946 O O . ASP A 1 129 ? 1.978 -0.054 3.475 1.00 98.62 129 ASP A O 1
ATOM 950 N N . ILE A 1 130 ? 1.763 2.136 3.872 1.00 98.69 130 ILE A N 1
ATOM 951 C CA . ILE A 1 130 ? 1.093 2.442 2.600 1.00 98.69 130 ILE A CA 1
ATOM 952 C C . ILE A 1 130 ? 1.964 3.389 1.784 1.00 98.69 130 ILE A C 1
ATOM 954 O O . ILE A 1 130 ? 2.330 4.480 2.235 1.00 98.69 130 ILE A O 1
ATOM 958 N N . ASN A 1 131 ? 2.251 3.010 0.540 1.00 98.56 131 ASN A N 1
ATOM 959 C CA . ASN A 1 131 ? 3.127 3.776 -0.337 1.00 98.56 131 ASN A CA 1
ATOM 960 C C . ASN A 1 131 ? 2.524 3.978 -1.723 1.00 98.56 131 ASN A C 1
ATOM 962 O O . ASN A 1 131 ? 2.424 3.032 -2.483 1.00 98.56 131 ASN A O 1
ATOM 966 N N . ALA A 1 132 ? 2.230 5.218 -2.094 1.00 98.50 132 ALA A N 1
ATOM 967 C CA . ALA A 1 132 ? 1.835 5.598 -3.455 1.00 98.50 132 ALA A CA 1
ATOM 968 C C . ALA A 1 132 ? 2.890 6.500 -4.120 1.00 98.50 132 ALA A C 1
ATOM 970 O O . ALA A 1 132 ? 2.572 7.346 -4.951 1.00 98.50 132 ALA A O 1
ATOM 971 N N . THR A 1 133 ? 4.149 6.443 -3.683 1.00 98.50 133 THR A N 1
ATOM 972 C CA . THR A 1 133 ? 5.197 7.354 -4.162 1.00 98.50 133 THR A CA 1
ATOM 973 C C . THR A 1 133 ? 5.760 6.920 -5.511 1.00 98.50 133 THR A C 1
ATOM 975 O O . THR A 1 133 ? 5.711 5.752 -5.895 1.00 98.50 133 THR A O 1
ATOM 978 N N . GLY A 1 134 ? 6.327 7.879 -6.237 1.00 97.56 134 GLY A N 1
ATOM 979 C CA . GLY A 1 134 ? 7.139 7.602 -7.411 1.00 97.56 134 GLY A CA 1
ATOM 980 C C . GLY A 1 134 ? 8.230 8.646 -7.609 1.00 97.56 134 GLY A C 1
ATOM 981 O O . GLY A 1 134 ? 8.253 9.671 -6.919 1.00 97.56 134 GLY A O 1
ATOM 982 N N . GLY A 1 135 ? 9.146 8.385 -8.540 1.00 96.44 135 GLY A N 1
ATOM 983 C CA . GLY A 1 135 ? 10.299 9.251 -8.803 1.00 96.44 135 GLY A CA 1
ATOM 984 C C . GLY A 1 135 ? 9.949 10.651 -9.310 1.00 96.44 135 GLY A C 1
ATOM 985 O O . GLY A 1 135 ? 10.707 11.593 -9.073 1.00 96.44 135 GLY A O 1
ATOM 986 N N . ILE A 1 136 ? 8.807 10.813 -9.988 1.00 96.06 136 ILE A N 1
ATOM 987 C CA . ILE A 1 136 ? 8.345 12.107 -10.519 1.00 96.06 136 ILE A CA 1
ATOM 988 C C . ILE A 1 136 ? 7.305 12.753 -9.601 1.00 96.06 136 ILE A C 1
ATOM 990 O O . ILE A 1 136 ? 7.355 13.960 -9.351 1.00 96.06 136 ILE A O 1
ATOM 994 N N . ALA A 1 137 ? 6.340 11.968 -9.129 1.00 97.50 137 ALA A N 1
ATOM 995 C CA . ALA A 1 137 ? 5.257 12.414 -8.260 1.00 97.50 137 ALA A CA 1
ATOM 996 C C . ALA A 1 137 ? 4.629 11.214 -7.542 1.00 97.50 137 ALA A C 1
ATOM 998 O O . ALA A 1 137 ? 4.758 10.077 -7.990 1.00 97.50 137 ALA A O 1
ATOM 999 N N . SER A 1 138 ? 3.913 11.465 -6.450 1.00 98.44 138 SER A N 1
ATOM 1000 C CA . SER A 1 138 ? 3.069 10.442 -5.830 1.00 98.44 138 SER A CA 1
ATOM 1001 C C . SER A 1 138 ? 1.730 10.320 -6.556 1.00 98.44 138 SER A C 1
ATOM 1003 O O . SER A 1 138 ? 1.210 11.309 -7.081 1.00 98.44 138 SER A O 1
ATOM 1005 N N . GLY A 1 139 ? 1.173 9.115 -6.546 1.00 98.19 139 GLY A N 1
ATOM 1006 C CA . GLY A 1 139 ? -0.250 8.886 -6.725 1.00 98.19 139 GLY A CA 1
ATOM 1007 C C . GLY A 1 139 ? -1.045 9.298 -5.485 1.00 98.19 139 GLY A C 1
ATOM 1008 O O . GLY A 1 139 ? -0.545 9.949 -4.558 1.00 98.19 139 GLY A O 1
ATOM 1009 N N . THR A 1 140 ? -2.314 8.929 -5.486 1.00 98.25 140 THR A N 1
ATOM 1010 C CA . THR A 1 140 ? -3.309 9.307 -4.486 1.00 98.25 140 THR A CA 1
ATOM 1011 C C . THR A 1 140 ? -3.626 8.120 -3.597 1.00 98.25 140 THR A C 1
ATOM 1013 O O . THR A 1 140 ? -3.811 7.011 -4.082 1.00 98.25 140 THR A O 1
ATOM 1016 N N . ILE A 1 141 ? -3.765 8.363 -2.297 1.00 98.56 141 ILE A N 1
ATOM 1017 C CA . ILE A 1 141 ? -4.266 7.369 -1.348 1.00 98.56 141 ILE A CA 1
ATOM 1018 C C . ILE A 1 141 ? -5.644 7.833 -0.885 1.00 98.56 141 ILE A C 1
ATOM 1020 O O . ILE A 1 141 ? -5.772 8.913 -0.305 1.00 98.56 141 ILE A O 1
ATOM 1024 N N . SER A 1 142 ? -6.671 7.034 -1.159 1.00 98.25 142 SER A N 1
ATOM 1025 C CA . SER A 1 142 ? -8.053 7.312 -0.763 1.00 98.25 142 SER A CA 1
ATOM 1026 C C . SER A 1 142 ? -8.480 6.342 0.331 1.00 98.25 142 SER A C 1
ATOM 1028 O O . SER A 1 142 ? -8.447 5.133 0.133 1.00 98.25 142 SER A O 1
ATOM 1030 N N . LEU A 1 143 ? -8.894 6.866 1.484 1.00 96.44 143 LEU A N 1
ATOM 1031 C CA . LEU A 1 143 ? -9.400 6.086 2.617 1.00 96.44 143 LEU A CA 1
ATOM 1032 C C . LEU A 1 143 ? -10.881 6.392 2.847 1.00 96.44 143 LEU A C 1
ATOM 1034 O O . LEU A 1 143 ? -11.389 7.418 2.386 1.00 96.44 143 LEU A O 1
ATOM 1038 N N . ALA A 1 144 ? -11.575 5.507 3.561 1.00 92.75 144 ALA A N 1
ATOM 1039 C CA . ALA A 1 144 ? -12.955 5.747 3.962 1.00 92.75 144 ALA A CA 1
ATOM 1040 C C . ALA A 1 144 ? -13.075 7.013 4.836 1.00 92.75 144 ALA A C 1
ATOM 1042 O O . ALA A 1 144 ? -12.256 7.259 5.723 1.00 92.75 144 ALA A O 1
ATOM 1043 N N . ASP A 1 145 ? -14.119 7.813 4.601 1.00 87.00 145 ASP A N 1
ATOM 1044 C CA . ASP A 1 145 ? -14.407 9.006 5.401 1.00 87.00 145 ASP A CA 1
ATOM 1045 C C . ASP A 1 145 ? -14.955 8.610 6.783 1.00 87.00 145 ASP A C 1
ATOM 1047 O O . ASP A 1 145 ? -16.076 8.115 6.916 1.00 87.00 145 ASP A O 1
ATOM 1051 N N . VAL A 1 146 ? -14.151 8.849 7.821 1.00 81.94 146 VAL A N 1
ATOM 1052 C CA . VAL A 1 146 ? -14.482 8.568 9.228 1.00 81.94 146 VAL A CA 1
ATOM 1053 C C . VAL A 1 146 ? -14.826 9.825 10.033 1.00 81.94 146 VAL A C 1
ATOM 1055 O O . VAL A 1 146 ? -14.901 9.775 11.260 1.00 81.94 146 VAL A O 1
ATOM 1058 N N . SER A 1 147 ? -15.100 10.957 9.373 1.00 78.19 147 SER A N 1
ATOM 1059 C CA . SER A 1 147 ? -15.428 12.236 10.032 1.00 78.19 147 SER A CA 1
ATOM 1060 C C . SER A 1 147 ? -16.636 12.171 10.982 1.00 78.19 147 SER A C 1
ATOM 1062 O O . SER A 1 147 ? -16.792 13.017 11.866 1.00 78.19 147 SER A O 1
ATOM 1064 N N . PHE A 1 148 ? -17.488 11.150 10.857 1.00 76.25 148 PHE A N 1
ATOM 1065 C CA . PHE A 1 148 ? -18.598 10.919 11.780 1.00 76.25 148 PHE A CA 1
ATOM 1066 C C . PHE A 1 148 ? -18.150 10.499 13.195 1.00 76.25 148 PHE A C 1
ATOM 1068 O O . PHE A 1 148 ? -18.891 10.751 14.145 1.00 76.25 148 PHE A O 1
ATOM 1075 N N . ILE A 1 149 ? -16.967 9.883 13.352 1.00 72.19 149 ILE A N 1
ATOM 1076 C CA . ILE A 1 149 ? -16.465 9.372 14.643 1.00 72.19 149 ILE A CA 1
ATOM 1077 C C . ILE A 1 149 ? -16.004 10.520 15.547 1.00 72.19 149 ILE A C 1
ATOM 1079 O O . ILE A 1 149 ? -16.358 10.547 16.724 1.00 72.19 149 ILE A O 1
ATOM 1083 N N . GLU A 1 150 ? -15.299 11.506 14.988 1.00 63.09 150 GLU A N 1
ATOM 1084 C CA . GLU A 1 150 ? -14.773 12.685 15.700 1.00 63.09 150 GLU A CA 1
ATOM 1085 C C . GLU A 1 150 ? -15.865 13.447 16.472 1.00 63.09 150 GLU A C 1
ATOM 1087 O O . GLU A 1 150 ? -15.653 13.933 17.579 1.00 63.09 150 GLU A O 1
ATOM 1092 N N . ASN A 1 151 ? -17.088 13.480 15.938 1.00 57.97 151 ASN A N 1
ATOM 1093 C CA . ASN A 1 151 ? -18.221 14.168 16.565 1.00 57.97 151 ASN A CA 1
ATOM 1094 C C . ASN A 1 151 ? -18.846 13.399 17.745 1.00 57.97 151 ASN A C 1
ATOM 1096 O O . ASN A 1 151 ? -19.781 13.896 18.376 1.00 57.97 151 ASN A O 1
ATOM 1100 N N . SER A 1 152 ? -18.367 12.186 18.031 1.00 63.28 152 SER A N 1
ATOM 1101 C CA . SER A 1 152 ? -18.880 11.305 19.083 1.00 63.28 152 SER A CA 1
ATOM 1102 C C . SER A 1 152 ? -17.891 11.089 20.234 1.00 63.28 152 SER A C 1
ATOM 1104 O O . SER A 1 152 ? -18.235 10.388 21.191 1.00 63.28 152 SER A O 1
ATOM 1106 N N . ILE A 1 153 ? -16.687 11.668 20.172 1.00 66.62 153 ILE A N 1
ATOM 1107 C CA . ILE A 1 153 ? -15.686 11.546 21.235 1.00 66.62 153 ILE A CA 1
ATOM 1108 C C . ILE A 1 153 ? -15.833 12.745 22.174 1.00 66.62 153 ILE A C 1
ATOM 1110 O O . ILE A 1 153 ? -15.228 13.796 21.988 1.00 66.62 153 ILE A O 1
ATOM 1114 N N . THR A 1 154 ? -16.690 12.620 23.187 1.00 67.12 154 THR A N 1
ATOM 1115 C CA . THR A 1 154 ? -16.700 13.575 24.304 1.00 67.12 154 THR A CA 1
ATOM 1116 C C . THR A 1 154 ? -15.356 13.514 25.023 1.00 67.12 154 THR A C 1
ATOM 1118 O O . THR A 1 154 ? -15.005 12.455 25.545 1.00 67.12 154 THR A O 1
ATOM 1121 N N . GLU A 1 155 ? -14.633 14.637 25.072 1.00 67.00 155 GLU A N 1
ATOM 1122 C CA . GLU A 1 155 ? -13.452 14.781 25.927 1.00 67.00 155 GLU A CA 1
ATOM 1123 C C . GLU A 1 155 ? -13.799 14.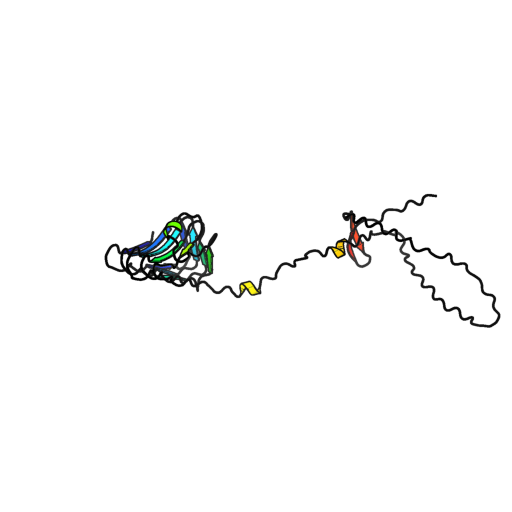387 27.365 1.00 67.00 155 GLU A C 1
ATOM 1125 O O . GLU A 1 155 ? -14.841 14.772 27.913 1.00 67.00 155 GLU A O 1
ATOM 1130 N N . LEU A 1 156 ? -12.921 13.589 27.971 1.00 69.12 156 LEU A N 1
ATOM 1131 C CA . LEU A 1 156 ? -13.013 13.296 29.391 1.00 69.12 156 LEU A CA 1
ATOM 1132 C C . LEU A 1 156 ? -12.828 14.623 30.152 1.00 69.12 156 LEU A C 1
ATOM 1134 O O . LEU A 1 156 ? -11.862 15.325 29.867 1.00 69.12 156 LEU A O 1
ATOM 1138 N N . PRO A 1 157 ? -13.706 14.988 31.104 1.00 71.94 157 PRO A N 1
ATOM 1139 C CA . PRO A 1 157 ? -13.539 16.223 31.863 1.00 71.94 157 PRO A CA 1
ATOM 1140 C C . PRO A 1 157 ? -12.181 16.262 32.577 1.00 71.94 157 PRO A C 1
ATOM 1142 O O . PRO A 1 157 ? -11.863 15.337 33.328 1.00 71.94 157 PRO A O 1
ATOM 1145 N N . ASP A 1 158 ? -11.426 17.349 32.390 1.00 65.19 158 ASP A N 1
ATOM 1146 C CA . ASP A 1 158 ? -10.092 17.555 32.986 1.00 65.19 158 ASP A CA 1
ATOM 1147 C C . ASP A 1 158 ? -10.092 17.484 34.524 1.00 65.19 158 ASP A C 1
ATOM 1149 O O . ASP A 1 158 ? -9.113 17.069 35.144 1.00 65.19 158 ASP A O 1
ATOM 1153 N N . GLU A 1 159 ? -11.211 17.840 35.161 1.00 60.78 159 GLU A N 1
ATOM 1154 C CA . GLU A 1 159 ? -11.422 17.677 36.599 1.00 60.78 159 GLU A CA 1
ATOM 1155 C C . GLU A 1 159 ? -12.512 16.640 36.875 1.00 60.78 159 GLU A C 1
ATOM 1157 O O . GLU A 1 159 ? -13.688 16.959 37.061 1.00 60.78 159 GLU A O 1
ATOM 1162 N N . LEU A 1 160 ? -12.113 15.372 36.989 1.00 57.84 160 LEU A N 1
ATOM 1163 C CA . LEU A 1 160 ? -12.991 14.324 37.522 1.00 57.84 160 LEU A CA 1
ATOM 1164 C C . LEU A 1 160 ? -13.331 14.559 39.010 1.00 57.84 160 LEU A C 1
ATOM 1166 O O . LEU A 1 160 ? -14.275 13.975 39.543 1.00 57.84 160 LEU A O 1
ATOM 1170 N N . VAL A 1 161 ? -12.548 15.405 39.690 1.00 60.44 161 VAL A N 1
ATOM 1171 C CA . VAL A 1 161 ? -12.661 15.709 41.115 1.00 60.44 161 VAL A CA 1
ATOM 1172 C C . VAL A 1 161 ? -12.267 17.170 41.359 1.00 60.44 161 VAL A C 1
ATOM 1174 O O . VAL A 1 161 ? -11.105 17.522 41.198 1.00 60.44 161 VAL A O 1
ATOM 1177 N N . ASN A 1 162 ? -13.214 18.008 41.792 1.00 57.72 162 ASN A N 1
ATOM 1178 C CA . ASN A 1 162 ? -12.936 19.389 42.197 1.00 57.72 162 ASN A CA 1
ATOM 1179 C C . ASN A 1 162 ? -12.174 19.385 43.550 1.00 57.72 162 ASN A C 1
ATOM 1181 O O . ASN A 1 162 ? -12.748 18.976 44.570 1.00 57.72 162 ASN A O 1
ATOM 1185 N N . PRO A 1 163 ? -10.908 19.839 43.615 1.00 57.81 163 PRO A N 1
ATOM 1186 C CA . PRO A 1 163 ? -10.113 19.800 44.843 1.00 57.81 163 PRO A CA 1
ATOM 1187 C C . PRO A 1 163 ? -10.641 20.749 45.930 1.00 57.81 163 PRO A C 1
ATOM 1189 O O . PRO A 1 163 ? -10.428 20.494 47.111 1.00 57.81 163 PRO A O 1
ATOM 1192 N N . GLU A 1 164 ? -11.388 21.799 45.583 1.00 60.16 164 GLU A N 1
ATOM 1193 C CA . GLU A 1 164 ? -11.986 22.736 46.547 1.00 60.16 164 GLU A CA 1
ATOM 1194 C C . GLU A 1 164 ? -13.103 22.062 47.362 1.00 60.16 164 GLU A C 1
ATOM 1196 O O . GLU A 1 164 ? -13.275 22.364 48.544 1.00 60.16 164 GLU A O 1
ATOM 1201 N N . THR A 1 165 ? -13.788 21.060 46.791 1.00 56.28 165 THR A N 1
ATOM 1202 C CA . THR A 1 165 ? -14.731 20.207 47.539 1.00 56.28 165 THR A CA 1
ATOM 1203 C C . THR A 1 165 ? -14.043 19.223 48.494 1.00 56.28 165 THR A C 1
ATOM 1205 O O . THR A 1 165 ? -14.635 18.862 49.511 1.00 56.28 165 THR A O 1
ATOM 1208 N N . LEU A 1 166 ? -12.777 18.854 48.249 1.00 51.78 166 LEU A N 1
ATOM 1209 C CA . LEU A 1 166 ? -11.949 18.080 49.192 1.00 51.78 166 LEU A CA 1
ATOM 1210 C C . LEU A 1 166 ? -11.319 18.939 50.299 1.00 51.78 166 LEU A C 1
ATOM 1212 O O . LEU A 1 166 ? -10.931 18.411 51.342 1.00 51.78 166 LEU A O 1
ATOM 1216 N N . VAL A 1 167 ? -11.237 20.257 50.102 1.00 53.84 167 VAL A N 1
ATOM 1217 C CA . VAL A 1 167 ? -10.695 21.213 51.085 1.00 53.84 167 VAL A CA 1
ATOM 1218 C C . VAL A 1 167 ? -11.731 21.605 52.147 1.00 53.84 167 VAL A C 1
ATOM 1220 O O . VAL A 1 167 ? -11.376 22.218 53.155 1.00 53.84 167 VAL A O 1
ATOM 1223 N N . ALA A 1 168 ? -12.992 21.174 52.020 1.00 50.00 168 ALA A N 1
ATOM 1224 C CA . ALA A 1 168 ? -13.952 21.243 53.116 1.00 50.00 168 ALA A CA 1
ATOM 1225 C C . ALA A 1 168 ? -13.549 20.250 54.225 1.00 50.00 168 ALA A C 1
ATOM 1227 O O . ALA A 1 168 ? -14.115 19.170 54.378 1.00 50.00 168 ALA A O 1
ATOM 1228 N N . ALA A 1 169 ? -12.559 20.634 55.035 1.00 53.69 169 ALA A N 1
ATOM 1229 C CA . ALA A 1 169 ? -12.094 19.965 56.248 1.00 53.69 169 ALA A CA 1
ATOM 1230 C C . ALA A 1 169 ? -13.152 19.975 57.374 1.00 53.69 169 ALA A C 1
ATOM 1232 O O . ALA A 1 169 ? -12.830 20.081 58.556 1.00 53.69 169 ALA A O 1
ATOM 1233 N N . SER A 1 170 ? -14.429 19.878 57.017 1.00 60.38 170 SER A N 1
ATOM 1234 C CA . SER A 1 170 ? -15.547 19.770 57.934 1.00 60.38 170 SER A CA 1
ATOM 1235 C C . SER A 1 170 ? -15.614 18.333 58.433 1.00 60.38 170 SER A C 1
ATOM 1237 O O . SER A 1 170 ? -15.876 17.392 57.685 1.00 60.38 170 SER A O 1
ATOM 1239 N N . CYS A 1 171 ? -15.333 18.156 59.714 1.00 67.00 171 CYS A N 1
ATOM 1240 C CA . CYS A 1 171 ? -15.569 16.899 60.397 1.00 67.00 171 CYS A CA 1
ATOM 1241 C C . CYS A 1 171 ? -17.069 16.725 60.692 1.00 67.00 171 CYS A C 1
ATOM 1243 O O . CYS A 1 171 ? -17.802 17.702 60.847 1.00 67.00 171 CYS A O 1
ATOM 1245 N N . ILE A 1 172 ? -17.536 15.480 60.779 1.00 68.00 172 ILE A N 1
ATOM 1246 C CA . ILE A 1 172 ? -18.903 15.156 61.191 1.00 68.00 172 ILE A CA 1
ATOM 1247 C C . ILE A 1 172 ? -18.911 14.966 62.710 1.00 68.00 172 ILE A C 1
ATOM 1249 O O . ILE A 1 172 ? -18.252 14.072 63.243 1.00 68.00 172 ILE A O 1
ATOM 1253 N N . ALA A 1 173 ? -19.660 15.814 63.415 1.00 61.72 173 ALA A N 1
ATOM 1254 C CA . ALA A 1 173 ? -19.979 15.620 64.824 1.00 61.72 173 ALA A CA 1
ATOM 1255 C C . ALA A 1 173 ? -21.275 14.805 64.927 1.00 61.72 173 ALA A C 1
ATOM 1257 O O . ALA A 1 173 ? -22.340 15.270 64.522 1.00 61.72 173 ALA A O 1
ATOM 1258 N N . GLN A 1 174 ? -21.198 13.584 65.456 1.00 57.81 174 GLN A N 1
ATOM 1259 C CA . GLN A 1 174 ? -22.391 12.811 65.796 1.00 57.81 174 GLN A CA 1
ATOM 1260 C C . GLN A 1 174 ? -22.919 13.299 67.149 1.00 57.81 174 GLN A C 1
ATOM 1262 O O . GLN A 1 174 ? -22.403 12.901 68.190 1.00 57.81 174 GLN A O 1
ATOM 1267 N N . SER A 1 175 ? -23.929 14.172 67.157 1.00 56.91 175 SER A N 1
ATOM 1268 C CA . SER A 1 175 ? -24.697 14.419 68.379 1.00 56.91 175 SER A CA 1
ATOM 1269 C C . SER A 1 175 ? -25.755 13.325 68.519 1.00 56.91 175 SER A C 1
ATOM 1271 O O . SER A 1 175 ? -26.617 13.170 67.657 1.00 56.91 175 SER A O 1
ATOM 1273 N N . SER A 1 176 ? -25.710 12.560 69.610 1.00 53.53 176 SER A N 1
ATOM 1274 C CA . SER A 1 176 ? -26.772 11.608 69.971 1.00 53.53 176 SER A CA 1
ATOM 1275 C C . SER A 1 176 ? -28.087 12.296 70.361 1.00 53.53 176 SER A C 1
ATOM 1277 O O . SER A 1 176 ? -29.111 11.629 70.486 1.00 53.53 176 SER A O 1
ATOM 1279 N N . ASP A 1 177 ? -28.069 13.623 70.510 1.00 48.41 177 ASP A N 1
ATOM 1280 C CA . ASP A 1 177 ? -29.220 14.430 70.890 1.00 48.41 177 ASP A CA 1
ATOM 1281 C C . ASP A 1 177 ? -29.798 15.149 69.667 1.00 48.41 177 ASP A C 1
ATOM 1283 O O . ASP A 1 177 ? -29.191 16.051 69.083 1.00 48.41 177 ASP A O 1
ATOM 1287 N N . ILE A 1 178 ? -31.002 14.741 69.270 1.00 49.94 178 ILE A N 1
ATOM 1288 C CA . ILE A 1 178 ? -31.832 15.454 68.298 1.00 49.94 178 ILE A CA 1
ATOM 1289 C C . ILE A 1 178 ? -32.341 16.720 68.997 1.00 49.94 178 ILE A C 1
ATOM 1291 O O . ILE A 1 178 ? -33.363 16.702 69.680 1.00 49.94 178 ILE A O 1
ATOM 1295 N N . GLY A 1 179 ? -31.595 17.816 68.868 1.00 46.72 179 GLY A N 1
ATOM 1296 C CA . GLY A 1 179 ? -31.910 19.071 69.545 1.00 46.72 179 GLY A CA 1
ATOM 1297 C C . GLY A 1 179 ? -31.127 20.271 69.025 1.00 46.72 179 GLY A C 1
ATOM 1298 O O . GLY A 1 179 ? -30.632 21.067 69.816 1.00 46.72 179 GLY A O 1
ATOM 1299 N N . SER A 1 180 ? -30.979 20.423 67.707 1.00 47.06 180 SER A N 1
ATOM 1300 C CA . SER A 1 180 ? -30.421 21.655 67.135 1.00 47.06 180 SER A CA 1
ATOM 1301 C C . SER A 1 180 ? -31.431 22.798 67.297 1.00 47.06 180 SER A C 1
ATOM 1303 O O . SER A 1 180 ? -32.406 22.886 66.555 1.00 47.06 180 SER A O 1
ATOM 1305 N N . SER A 1 181 ? -31.218 23.663 68.288 1.00 52.97 181 SER A N 1
ATOM 1306 C CA . SER A 1 181 ? -31.998 24.887 68.497 1.00 52.97 181 SER A CA 1
ATOM 1307 C C . SER A 1 181 ? -31.208 26.085 67.982 1.00 52.97 181 SER A C 1
ATOM 1309 O O . SER A 1 181 ? -30.119 26.377 68.473 1.00 52.97 181 SER A O 1
ATOM 1311 N N . VAL A 1 182 ? -31.754 26.782 66.986 1.00 46.84 182 VAL A N 1
ATOM 1312 C CA . VAL A 1 182 ? -31.244 28.076 66.524 1.00 46.84 182 VAL A CA 1
ATOM 1313 C C . VAL A 1 182 ? -32.121 29.150 67.155 1.00 46.84 182 VAL A C 1
ATOM 1315 O O . VAL A 1 182 ? -33.282 29.305 66.781 1.00 46.84 182 VAL A O 1
ATOM 1318 N N . VAL A 1 183 ? -31.586 29.883 68.131 1.00 49.56 183 VAL A N 1
ATOM 1319 C CA . VAL A 1 183 ? -32.302 30.991 68.774 1.00 49.56 183 VAL A CA 1
ATOM 1320 C C . VAL A 1 183 ? -31.889 32.299 68.106 1.00 49.56 183 VAL A C 1
ATOM 1322 O O . VAL A 1 183 ? -30.786 32.795 68.315 1.00 49.56 183 VAL A O 1
ATOM 1325 N N . PHE A 1 184 ? -32.792 32.876 67.315 1.00 44.25 184 PHE A N 1
ATOM 1326 C CA . PHE A 1 184 ? -32.697 34.271 66.890 1.00 44.25 184 PHE A CA 1
ATOM 1327 C C . PHE A 1 184 ? -33.239 35.163 68.014 1.00 44.25 184 PHE A C 1
ATOM 1329 O O . PHE A 1 184 ? -34.449 35.224 68.227 1.00 44.25 184 PHE A O 1
ATOM 1336 N N . THR A 1 185 ? -32.373 35.880 68.730 1.00 47.22 185 THR A N 1
ATOM 1337 C CA . THR A 1 185 ? -32.814 36.990 69.588 1.00 47.22 185 THR A CA 1
ATOM 1338 C C . THR A 1 185 ? -32.793 38.276 68.767 1.00 47.22 185 THR A C 1
ATOM 1340 O O . THR A 1 185 ? -31.738 38.876 68.561 1.00 47.22 185 THR A O 1
ATOM 1343 N N . GLY A 1 186 ? -33.954 38.688 68.259 1.00 41.22 186 GLY A N 1
ATOM 1344 C CA . GLY A 1 186 ? -34.135 40.027 67.705 1.00 41.22 186 GLY A CA 1
ATOM 1345 C C . GLY A 1 186 ? -34.187 41.060 68.831 1.00 41.22 186 GLY A C 1
ATOM 1346 O O . GLY A 1 186 ? -34.975 40.918 69.764 1.00 41.22 186 GLY A O 1
ATOM 1347 N N . ASN A 1 187 ? -33.357 42.099 68.748 1.00 50.72 187 ASN A N 1
ATOM 1348 C CA . ASN A 1 187 ? -33.497 43.295 69.576 1.00 50.72 187 ASN A CA 1
ATOM 1349 C C . ASN A 1 187 ? -34.619 44.164 68.998 1.00 50.72 187 ASN A C 1
ATOM 1351 O O . ASN A 1 187 ? -34.364 44.990 68.127 1.00 50.72 187 ASN A O 1
ATOM 1355 N N . ASP A 1 188 ? -35.843 43.992 69.490 1.00 43.28 188 ASP A N 1
ATOM 1356 C CA . ASP A 1 188 ? -36.876 45.025 69.367 1.00 43.28 188 ASP A CA 1
ATOM 1357 C C . ASP A 1 188 ? -37.713 45.086 70.650 1.00 43.28 188 ASP A C 1
ATOM 1359 O O . ASP A 1 188 ? -38.818 44.558 70.773 1.00 43.28 188 ASP A O 1
ATOM 1363 N N . SER A 1 189 ? -37.105 45.663 71.684 1.00 46.03 189 SER A N 1
ATOM 1364 C CA . SER A 1 189 ? -37.741 45.918 72.970 1.00 46.03 189 SER A CA 1
ATOM 1365 C C . SER A 1 189 ? -38.461 47.270 72.939 1.00 46.03 189 SER A C 1
ATOM 1367 O O . SER A 1 189 ? -37.917 48.275 73.400 1.00 46.03 189 SER A O 1
ATOM 1369 N N . LEU A 1 190 ? -39.695 47.296 72.435 1.00 48.59 190 LEU A N 1
ATOM 1370 C CA . LEU A 1 190 ? -40.646 48.374 72.718 1.00 48.59 190 LEU A CA 1
ATOM 1371 C C . LEU A 1 190 ? -41.534 47.965 73.909 1.00 48.59 190 LEU A C 1
ATOM 1373 O O . LEU A 1 190 ? -42.188 46.921 73.855 1.00 48.59 190 LEU A O 1
ATOM 1377 N N . PRO A 1 191 ? -41.585 48.745 75.004 1.00 49.41 191 PRO A N 1
ATOM 1378 C CA . PRO A 1 191 ? -42.453 48.429 76.134 1.00 49.41 191 PRO A CA 1
ATOM 1379 C C . PRO A 1 191 ? -43.930 48.598 75.739 1.00 49.41 191 PRO A C 1
ATOM 1381 O O . PRO A 1 191 ? -44.341 49.676 75.316 1.00 49.41 191 PRO A O 1
ATOM 1384 N N . GLN A 1 192 ? -44.754 47.558 75.927 1.00 46.72 192 GLN A N 1
ATOM 1385 C CA . GLN A 1 192 ? -46.202 47.618 75.653 1.00 46.72 192 GLN A CA 1
ATOM 1386 C C . GLN A 1 192 ? -47.004 48.474 76.658 1.00 46.72 192 GLN A C 1
ATOM 1388 O O . GLN A 1 192 ? -48.207 48.645 76.478 1.00 46.72 192 GLN A O 1
ATOM 1393 N N . GLN A 1 193 ? -46.382 49.056 77.692 1.00 44.25 193 GLN A N 1
ATOM 1394 C CA . GLN A 1 193 ? -47.038 50.050 78.551 1.00 44.25 193 GLN A CA 1
ATOM 1395 C C . GLN A 1 193 ? -46.033 50.865 79.388 1.00 44.25 193 GLN A C 1
ATOM 1397 O O . GLN A 1 193 ? -45.036 50.304 79.853 1.00 44.25 193 GLN A O 1
ATOM 1402 N N . PRO A 1 194 ? -46.291 52.161 79.656 1.00 38.38 194 PRO A N 1
ATOM 1403 C CA . PRO A 1 194 ? -45.484 52.943 80.588 1.00 38.38 194 PRO A CA 1
ATOM 1404 C C . PRO A 1 194 ? -45.700 52.443 82.027 1.00 38.38 194 PRO A C 1
ATOM 1406 O O . PRO A 1 194 ? -46.817 52.512 82.536 1.00 38.38 194 PRO A O 1
ATOM 1409 N N . GLY A 1 195 ? -44.637 51.967 82.688 1.00 54.62 195 GLY A N 1
ATOM 1410 C CA . GLY A 1 195 ? -44.625 51.730 84.141 1.00 54.62 195 GLY A CA 1
ATOM 1411 C C . GLY A 1 195 ? -44.338 50.307 84.642 1.00 54.62 195 GLY A C 1
ATOM 1412 O O . GLY A 1 195 ? -44.423 50.095 85.848 1.00 54.62 195 GLY A O 1
ATOM 1413 N N . SER A 1 196 ? -43.975 49.337 83.795 1.00 48.81 196 SER A N 1
ATOM 1414 C CA . SER A 1 196 ? -43.535 48.013 84.279 1.00 48.81 196 SER A CA 1
ATOM 1415 C C . SER A 1 196 ? -42.007 47.921 84.383 1.00 48.81 196 SER A C 1
ATOM 1417 O O . SER A 1 196 ? -41.280 48.402 83.514 1.00 48.81 196 SER A O 1
ATOM 1419 N N . ALA A 1 197 ? -41.513 47.347 85.483 1.00 49.19 197 ALA A N 1
ATOM 1420 C CA . ALA A 1 197 ? -40.086 47.176 85.734 1.00 49.19 197 ALA A CA 1
ATOM 1421 C C . ALA A 1 197 ? -39.480 46.148 84.763 1.00 49.19 197 ALA A C 1
ATOM 1423 O O . ALA A 1 197 ? -39.985 45.032 84.645 1.00 49.19 197 ALA A O 1
ATOM 1424 N N . GLN A 1 198 ? -38.384 46.517 84.093 1.00 50.16 198 GLN A N 1
ATOM 1425 C CA . GLN A 1 198 ? -37.599 45.601 83.267 1.00 50.16 198 GLN A CA 1
ATOM 1426 C C . GLN A 1 198 ? -36.966 44.522 84.153 1.00 50.16 198 GLN A C 1
ATOM 1428 O O . GLN A 1 198 ? -36.103 44.813 84.979 1.00 50.16 198 GLN A O 1
ATOM 1433 N N . THR A 1 199 ? -37.361 43.264 83.968 1.00 46.25 199 THR A N 1
ATOM 1434 C CA . THR A 1 199 ? -36.572 42.124 84.443 1.00 46.25 199 THR A CA 1
ATOM 1435 C C . THR A 1 199 ? -35.347 41.980 83.552 1.00 46.25 199 THR A C 1
ATOM 1437 O O . THR A 1 199 ? -35.447 41.563 82.398 1.00 46.25 199 THR A O 1
ATOM 1440 N N . THR A 1 200 ? -34.185 42.350 84.081 1.00 44.16 200 THR A N 1
ATOM 1441 C CA . THR A 1 200 ? -32.888 42.142 83.442 1.00 44.16 200 THR A CA 1
ATOM 1442 C C . THR A 1 200 ? -32.555 40.653 83.481 1.00 44.16 200 THR A C 1
ATOM 1444 O O . THR A 1 200 ? -32.172 40.123 84.521 1.00 44.16 200 THR A O 1
ATOM 1447 N N . TYR A 1 201 ? -32.686 39.960 82.354 1.00 46.62 201 TYR A N 1
ATOM 1448 C CA . TYR A 1 201 ? -32.003 38.683 82.174 1.00 46.62 201 TYR A CA 1
ATOM 1449 C C . TYR A 1 201 ? -30.591 38.990 81.679 1.00 46.62 201 TYR A C 1
ATOM 1451 O O . TYR A 1 201 ? -30.415 39.608 80.630 1.00 46.62 201 TYR A O 1
ATOM 1459 N N . SER A 1 202 ? -29.579 38.614 82.461 1.00 45.31 202 SER A N 1
ATOM 1460 C CA . SER A 1 202 ? -28.190 38.709 82.022 1.00 45.31 202 SER A CA 1
ATOM 1461 C C . SER A 1 202 ? -27.933 37.561 81.050 1.00 45.31 202 SER A C 1
ATOM 1463 O O . SER A 1 202 ? -27.898 36.399 81.450 1.00 45.31 202 SER A O 1
ATOM 1465 N N . LEU A 1 203 ? -27.832 37.878 79.762 1.00 45.38 203 LEU A N 1
ATOM 1466 C CA . LEU A 1 203 ? -27.336 36.943 78.762 1.00 45.38 203 LEU A CA 1
ATOM 1467 C C . LEU A 1 203 ? -25.811 37.028 78.788 1.00 45.38 203 LEU A C 1
ATOM 1469 O O . LEU A 1 203 ? -25.245 38.081 78.491 1.00 45.38 203 LEU A O 1
ATOM 1473 N N . SER A 1 204 ? -25.143 35.935 79.154 1.00 48.56 204 SER A N 1
ATOM 1474 C CA . SER A 1 204 ? -23.709 35.807 78.907 1.00 48.56 204 SER A CA 1
ATOM 1475 C C . SER A 1 204 ? -23.472 35.844 77.402 1.00 48.56 204 SER A C 1
ATOM 1477 O O . SER A 1 204 ? -24.072 35.079 76.647 1.00 48.56 204 SER A O 1
ATOM 1479 N N . THR A 1 205 ? -22.602 36.747 76.969 1.00 48.59 205 THR A N 1
ATOM 1480 C CA . THR A 1 205 ? -22.174 36.857 75.579 1.00 48.59 205 THR A CA 1
ATOM 1481 C C . THR A 1 205 ? -21.488 35.557 75.172 1.00 48.59 205 THR A C 1
ATOM 1483 O O . THR A 1 205 ? -20.472 35.183 75.759 1.00 48.59 205 THR A O 1
ATOM 1486 N N . VAL A 1 206 ? -22.024 34.864 74.169 1.00 42.72 206 VAL A N 1
ATOM 1487 C CA . VAL A 1 206 ? -21.298 33.775 73.509 1.00 42.72 206 VAL A CA 1
ATOM 1488 C C . VAL A 1 206 ? -20.116 34.417 72.790 1.00 42.72 206 VAL A C 1
ATOM 1490 O O . VAL A 1 206 ? -20.305 35.227 71.882 1.00 42.72 206 VAL A O 1
ATOM 1493 N N . GLN A 1 207 ? -18.896 34.116 73.233 1.00 43.50 207 GLN A N 1
ATOM 1494 C CA . GLN A 1 207 ? -17.703 34.519 72.499 1.00 43.50 207 GLN A CA 1
ATOM 1495 C C . GLN A 1 207 ? -17.594 33.672 71.226 1.00 43.50 207 GLN A C 1
ATOM 1497 O O . GLN A 1 207 ? -17.722 32.448 71.308 1.00 43.50 207 GLN A O 1
ATOM 1502 N N . PRO A 1 208 ? -17.332 34.278 70.056 1.00 40.66 208 PRO A N 1
ATOM 1503 C CA . PRO A 1 208 ? -16.849 33.508 68.927 1.00 40.66 208 PRO A CA 1
ATOM 1504 C C . PRO A 1 208 ? -15.502 32.889 69.310 1.00 40.66 208 PRO A C 1
ATOM 1506 O O . PRO A 1 208 ? -14.664 33.536 69.942 1.00 40.66 208 PRO A O 1
ATOM 1509 N N . ILE A 1 209 ? -15.301 31.630 68.931 1.00 45.62 209 ILE A N 1
ATOM 1510 C CA . ILE A 1 209 ? -13.976 31.010 68.942 1.00 45.62 209 ILE A CA 1
ATOM 1511 C C . ILE A 1 209 ? -13.023 31.907 68.151 1.00 45.62 209 ILE A C 1
ATOM 1513 O O . ILE A 1 209 ? -13.278 32.222 66.990 1.00 45.62 209 ILE A O 1
ATOM 1517 N N . THR A 1 210 ? -11.944 32.349 68.795 1.00 39.59 210 THR A N 1
ATOM 1518 C CA . THR A 1 210 ? -10.887 33.115 68.139 1.00 39.59 210 THR A CA 1
ATOM 1519 C C . THR A 1 210 ? -10.313 32.262 67.015 1.00 39.59 210 THR A C 1
ATOM 1521 O O . THR A 1 210 ? -9.681 31.237 67.279 1.00 39.59 210 THR A O 1
ATOM 1524 N N . GLU A 1 211 ? -10.535 32.677 65.768 1.00 43.34 211 GLU A N 1
ATOM 1525 C CA . GLU A 1 211 ? -9.878 32.112 64.593 1.00 43.34 211 GLU A CA 1
ATOM 1526 C C . GLU A 1 211 ? -8.368 32.298 64.754 1.00 43.34 211 GLU A C 1
ATOM 1528 O O . GLU A 1 211 ? -7.782 33.326 64.416 1.00 43.34 211 GLU A O 1
ATOM 1533 N N . THR A 1 212 ? -7.712 31.285 65.309 1.00 40.03 212 THR A N 1
ATOM 1534 C CA . THR A 1 212 ? -6.276 31.142 65.135 1.00 40.03 212 THR A CA 1
ATOM 1535 C C . THR A 1 212 ? -6.108 30.496 63.773 1.00 40.03 212 THR A C 1
ATOM 1537 O O . THR A 1 212 ? -6.052 29.272 63.660 1.00 40.03 212 THR A O 1
ATOM 1540 N N . ALA A 1 213 ? -6.086 31.324 62.727 1.00 45.00 213 ALA A N 1
ATOM 1541 C CA . ALA A 1 213 ? -5.688 30.915 61.390 1.00 45.00 213 ALA A CA 1
ATOM 1542 C C . ALA A 1 213 ? -4.213 30.487 61.431 1.00 45.00 213 ALA A C 1
ATOM 1544 O O . ALA A 1 213 ? -3.295 31.240 61.112 1.00 45.00 213 ALA A O 1
ATOM 1545 N N . THR A 1 214 ? -3.976 29.258 61.875 1.00 39.75 214 THR A N 1
ATOM 1546 C CA . THR A 1 214 ? -2.773 28.523 61.518 1.00 39.75 214 THR A CA 1
ATOM 1547 C C . THR A 1 214 ? -3.090 27.851 60.198 1.00 39.75 214 THR A C 1
ATOM 1549 O O . THR A 1 214 ? -3.803 26.851 60.150 1.00 39.75 214 THR A O 1
ATOM 1552 N N . ASN A 1 215 ? -2.581 28.431 59.111 1.00 48.66 215 ASN A N 1
ATOM 1553 C CA . ASN A 1 215 ? -2.508 27.767 57.816 1.00 48.66 215 ASN A CA 1
ATOM 1554 C C . ASN A 1 215 ? -1.625 26.519 57.961 1.00 48.66 215 ASN A C 1
ATOM 1556 O O . ASN A 1 215 ? -0.433 26.540 57.671 1.00 48.66 215 ASN A O 1
ATOM 1560 N N . SER A 1 216 ? -2.211 25.437 58.463 1.00 43.25 216 SER A N 1
ATOM 1561 C CA . SER A 1 216 ? -1.681 24.089 58.351 1.00 43.25 216 SER A CA 1
ATOM 1562 C C . SER A 1 216 ? -2.636 23.322 57.447 1.00 43.25 216 SER A C 1
ATOM 1564 O O . SER A 1 216 ? -3.616 22.720 57.877 1.00 43.25 216 SER A O 1
ATOM 1566 N N . THR A 1 217 ? -2.376 23.386 56.144 1.00 48.41 217 THR A N 1
ATOM 1567 C CA . THR A 1 217 ? -3.024 22.514 55.165 1.00 48.41 217 THR A CA 1
ATOM 1568 C C . THR A 1 217 ? -2.472 21.104 55.348 1.00 48.41 217 THR A C 1
ATOM 1570 O O . THR A 1 217 ? -1.605 20.655 54.602 1.00 48.41 217 THR A O 1
ATOM 1573 N N . SER A 1 218 ? -2.933 20.412 56.390 1.00 52.91 218 SER A N 1
ATOM 1574 C CA . SER A 1 218 ? -2.809 18.960 56.449 1.00 52.91 218 SER A CA 1
ATOM 1575 C C . SER A 1 218 ? -3.980 18.369 55.673 1.00 52.91 218 SER A C 1
ATOM 1577 O O . SER A 1 218 ? -5.143 18.513 56.062 1.00 52.91 218 SER A O 1
ATOM 1579 N N . ILE A 1 219 ? -3.669 17.753 54.533 1.00 55.41 219 ILE A N 1
ATOM 1580 C CA . ILE A 1 219 ? -4.595 16.837 53.873 1.00 55.41 219 ILE A CA 1
ATOM 1581 C C . ILE A 1 219 ? -4.830 15.709 54.875 1.00 55.41 219 ILE A C 1
ATOM 1583 O O . ILE A 1 219 ? -3.881 15.083 55.346 1.00 55.41 219 ILE A O 1
ATOM 1587 N N . ALA A 1 220 ? -6.082 15.511 55.264 1.00 61.25 220 ALA A N 1
ATOM 1588 C CA . ALA A 1 220 ? -6.448 14.469 56.203 1.00 61.25 220 ALA A CA 1
ATOM 1589 C C . ALA A 1 220 ? -7.435 13.534 55.527 1.00 61.25 220 ALA A C 1
ATOM 1591 O O . ALA A 1 220 ? -8.508 13.960 55.094 1.00 61.25 220 ALA A O 1
ATOM 1592 N N . GLU A 1 221 ? -7.048 12.266 55.476 1.00 61.19 221 GLU A N 1
ATOM 1593 C CA . GLU A 1 221 ? -7.846 11.217 54.869 1.00 61.19 221 GLU A CA 1
ATOM 1594 C C . GLU A 1 221 ? -9.182 11.048 55.607 1.00 61.19 221 GLU A C 1
ATOM 1596 O O . GLU A 1 221 ? -9.238 11.117 56.847 1.00 61.19 221 GLU A O 1
ATOM 1601 N N . PRO A 1 222 ? -10.277 10.823 54.869 1.00 68.00 222 PRO A N 1
ATOM 1602 C CA . PRO A 1 222 ? -11.547 10.499 55.479 1.00 68.00 222 PRO A CA 1
ATOM 1603 C C . PRO A 1 222 ? -11.466 9.151 56.201 1.00 68.00 222 PRO A C 1
ATOM 1605 O O . PRO A 1 222 ? -10.781 8.223 55.780 1.00 68.00 222 PRO A O 1
ATOM 1608 N N . GLN A 1 223 ? -12.196 9.037 57.306 1.00 73.88 223 GLN A N 1
ATOM 1609 C CA . GLN A 1 223 ? -12.112 7.879 58.197 1.00 73.88 223 GLN A CA 1
ATOM 1610 C C . GLN A 1 223 ? -13.282 6.912 58.019 1.00 73.88 223 GLN A C 1
ATOM 1612 O O . GLN A 1 223 ? -13.151 5.738 58.358 1.00 73.88 223 GLN A O 1
ATOM 1617 N N . ASN A 1 224 ? -14.445 7.393 57.563 1.00 72.38 224 ASN A N 1
ATOM 1618 C CA . ASN A 1 224 ? -15.641 6.561 57.449 1.00 72.38 224 ASN A CA 1
ATOM 1619 C C . ASN A 1 224 ? -16.681 7.129 56.465 1.00 72.38 224 ASN A C 1
ATOM 1621 O O . ASN A 1 224 ? -16.610 8.291 56.056 1.00 72.38 224 ASN A O 1
ATOM 1625 N N . LEU A 1 225 ? -17.675 6.304 56.131 1.00 79.31 225 LEU A N 1
ATOM 1626 C CA . LEU A 1 225 ? -18.870 6.669 55.373 1.00 79.31 225 LEU A CA 1
ATOM 1627 C C . LEU A 1 225 ? -20.028 6.964 56.338 1.00 79.31 225 LEU A C 1
ATOM 1629 O O . LEU A 1 225 ? -20.376 6.130 57.173 1.00 79.31 225 LEU A O 1
ATOM 1633 N N . TYR A 1 226 ? -20.663 8.124 56.199 1.00 73.62 226 TYR A N 1
ATOM 1634 C CA . TYR A 1 226 ? -21.762 8.580 57.050 1.00 73.62 226 TYR A CA 1
ATOM 1635 C C . TYR A 1 226 ? -23.027 8.786 56.224 1.00 73.62 226 TYR A C 1
ATOM 1637 O O . TYR A 1 226 ? -22.968 9.238 55.084 1.00 73.62 226 TYR A O 1
ATOM 1645 N N . ARG A 1 227 ? -24.186 8.485 56.812 1.00 76.25 227 ARG A N 1
ATOM 1646 C CA . ARG A 1 227 ? -25.497 8.772 56.220 1.00 76.25 227 ARG A CA 1
ATOM 1647 C C . ARG A 1 227 ? -26.084 10.027 56.860 1.00 76.25 227 ARG A C 1
ATOM 1649 O O . ARG A 1 227 ? -26.219 10.077 58.079 1.00 76.25 227 ARG A O 1
ATOM 1656 N N . LEU A 1 228 ? -26.436 11.016 56.046 1.00 69.69 228 LEU A N 1
ATOM 1657 C CA . LEU A 1 228 ? -27.114 12.238 56.480 1.00 69.69 228 LEU A CA 1
ATOM 1658 C C . LEU A 1 228 ? -28.611 11.985 56.717 1.00 69.69 228 LEU A C 1
ATOM 1660 O O . LEU A 1 228 ? -29.173 10.994 56.248 1.00 69.69 228 LEU A O 1
ATOM 1664 N N . ALA A 1 229 ? -29.271 12.911 57.418 1.00 62.16 229 ALA A N 1
ATOM 1665 C CA . ALA A 1 229 ? -30.703 12.830 57.720 1.00 62.16 229 ALA A CA 1
ATOM 1666 C C . ALA A 1 229 ? -31.598 12.792 56.463 1.00 62.16 229 ALA A C 1
ATOM 1668 O O . ALA A 1 229 ? -32.695 12.246 56.505 1.00 62.16 229 ALA A O 1
ATOM 1669 N N . ASP A 1 230 ? -31.116 13.327 55.339 1.00 65.88 230 ASP A N 1
ATOM 1670 C CA . ASP A 1 230 ? -31.789 13.292 54.034 1.00 65.88 230 ASP A CA 1
ATOM 1671 C C . ASP A 1 230 ? -31.519 12.001 53.230 1.00 65.88 230 ASP A C 1
ATOM 1673 O O . ASP A 1 230 ? -31.973 11.860 52.096 1.00 65.88 230 ASP A O 1
ATOM 1677 N N . GLY A 1 231 ? -30.787 11.043 53.807 1.00 69.12 231 GLY A N 1
ATOM 1678 C CA . GLY A 1 231 ? -30.502 9.739 53.215 1.00 69.12 231 GLY A CA 1
ATOM 1679 C C . GLY A 1 231 ? -29.243 9.675 52.349 1.00 69.12 231 GLY A C 1
ATOM 1680 O O . GLY A 1 231 ? -28.834 8.561 52.000 1.00 69.12 231 GLY A O 1
ATOM 1681 N N . ARG A 1 232 ? -28.596 10.810 52.048 1.00 69.94 232 ARG A N 1
ATOM 1682 C CA . ARG A 1 232 ? -27.339 10.848 51.283 1.00 69.94 232 ARG A CA 1
ATOM 1683 C C . ARG A 1 232 ? -26.179 10.255 52.080 1.00 69.94 232 ARG A C 1
ATOM 1685 O O . ARG A 1 232 ? -26.137 10.354 53.305 1.00 69.94 232 ARG A O 1
ATOM 1692 N N . LEU A 1 233 ? -25.233 9.641 51.376 1.00 73.38 233 LEU A N 1
ATOM 1693 C CA . LEU A 1 233 ? -24.006 9.092 51.949 1.00 73.38 233 LEU A CA 1
ATOM 1694 C C . LEU A 1 233 ? -22.835 10.038 51.658 1.00 73.38 233 LEU A C 1
ATOM 1696 O O . LEU A 1 233 ? -22.681 10.486 50.526 1.00 73.38 233 LEU A O 1
ATOM 1700 N N . VAL A 1 234 ? -22.021 10.332 52.669 1.00 74.12 234 VAL A N 1
ATOM 1701 C CA . VAL A 1 234 ? -20.843 11.207 52.580 1.00 74.12 234 VAL A CA 1
ATOM 1702 C C . VAL A 1 234 ? -19.645 10.561 53.263 1.00 74.12 234 VAL A C 1
ATOM 1704 O O . VAL A 1 234 ? -19.759 10.001 54.350 1.00 74.12 234 VAL A O 1
ATOM 1707 N N . ILE A 1 235 ? -18.485 10.636 52.619 1.00 75.56 235 ILE A N 1
ATOM 1708 C CA . ILE A 1 235 ? -17.212 10.149 53.153 1.00 75.56 235 ILE A CA 1
ATOM 1709 C C . ILE A 1 235 ? -16.548 11.314 53.898 1.00 75.56 235 ILE A C 1
ATOM 1711 O O . ILE A 1 235 ? -16.336 12.372 53.314 1.00 75.56 235 ILE A O 1
ATOM 1715 N N . SER A 1 236 ? -16.276 11.161 55.197 1.00 74.75 236 SER A N 1
ATOM 1716 C CA . SER A 1 236 ? -15.714 12.240 56.030 1.00 74.75 236 SER A CA 1
ATOM 1717 C C . SER A 1 236 ? -14.940 11.685 57.243 1.00 74.75 236 SER A C 1
ATOM 1719 O O . SER A 1 236 ? -14.701 10.481 57.362 1.00 74.75 236 SER A O 1
ATOM 1721 N N . ARG A 1 237 ? -14.511 12.555 58.160 1.00 76.81 237 ARG A N 1
ATOM 1722 C CA . ARG A 1 237 ? -13.822 12.233 59.424 1.00 76.81 237 ARG A CA 1
ATOM 1723 C C . ARG A 1 237 ? -14.667 12.645 60.629 1.00 76.81 237 ARG A C 1
ATOM 1725 O O . ARG A 1 237 ? -15.453 13.584 60.528 1.00 76.81 237 ARG A O 1
ATOM 1732 N N . ASN A 1 238 ? -14.474 11.998 61.777 1.00 69.88 238 ASN A N 1
ATOM 1733 C CA . ASN A 1 238 ? -15.093 12.456 63.026 1.00 69.88 238 ASN A CA 1
ATOM 1734 C C . ASN A 1 238 ? -14.408 13.730 63.537 1.00 69.88 238 ASN A C 1
ATOM 1736 O O . ASN A 1 238 ? -13.204 13.918 63.343 1.00 69.88 238 ASN A O 1
ATOM 1740 N N . CYS A 1 239 ? -15.162 14.603 64.210 1.00 71.00 239 CYS A N 1
ATOM 1741 C CA . CYS A 1 239 ? -14.561 15.732 64.920 1.00 71.00 239 CYS A CA 1
ATOM 1742 C C . CYS A 1 239 ? -13.744 15.223 66.111 1.00 71.00 239 CYS A C 1
ATOM 1744 O O . CYS A 1 239 ? -14.199 14.348 66.847 1.00 71.00 239 CYS A O 1
ATOM 1746 N N . ALA A 1 240 ? -12.538 15.761 66.305 1.00 67.69 240 ALA A N 1
ATOM 1747 C CA . ALA A 1 240 ? -11.750 15.455 67.493 1.00 67.69 240 ALA A CA 1
ATOM 1748 C C . ALA A 1 240 ? -12.501 15.946 68.742 1.00 67.69 240 ALA A C 1
ATOM 1750 O O . ALA A 1 240 ? -12.991 17.075 68.767 1.00 67.69 240 ALA A O 1
ATOM 1751 N N . ALA A 1 241 ? -12.598 15.105 69.773 1.00 55.81 241 ALA A N 1
ATOM 1752 C CA . ALA A 1 241 ? -13.186 15.505 71.045 1.00 55.81 241 ALA A CA 1
ATOM 1753 C C . ALA A 1 241 ? -12.301 16.575 71.701 1.00 55.81 241 ALA A C 1
ATOM 1755 O O . ALA A 1 241 ? -11.110 16.357 71.928 1.00 55.81 241 ALA A O 1
ATOM 1756 N N . THR A 1 242 ? -12.870 17.737 72.010 1.00 46.81 242 THR A N 1
ATOM 1757 C CA . THR A 1 242 ? -12.188 18.751 72.816 1.00 46.81 242 THR A CA 1
ATOM 1758 C C . THR A 1 242 ? -12.147 18.269 74.265 1.00 46.81 242 THR A C 1
ATOM 1760 O O . THR A 1 242 ? -13.170 18.293 74.947 1.00 46.81 242 THR A O 1
ATOM 1763 N N . ASN A 1 243 ? -10.984 17.827 74.749 1.00 38.25 243 ASN A N 1
ATOM 1764 C CA . ASN A 1 243 ? -10.772 17.637 76.184 1.00 38.25 243 ASN A CA 1
ATOM 1765 C C . ASN A 1 243 ? -10.799 19.015 76.856 1.00 38.25 243 ASN A C 1
ATOM 1767 O O . ASN A 1 243 ? -9.903 19.831 76.643 1.00 38.25 243 ASN A O 1
ATOM 1771 N N . SER A 1 244 ? -11.831 19.283 77.652 1.00 35.09 244 SER A N 1
ATOM 1772 C CA . SER A 1 244 ? -11.858 20.424 78.562 1.00 35.09 244 SER A CA 1
ATOM 1773 C C . SER A 1 244 ? -10.816 20.196 79.657 1.00 35.09 244 SER A C 1
ATOM 1775 O O . SER A 1 244 ? -10.993 19.322 80.505 1.00 35.09 244 SER A O 1
ATOM 1777 N N . HIS A 1 245 ? -9.720 20.950 79.623 1.00 35.97 245 HIS A N 1
ATOM 1778 C CA . HIS A 1 245 ? -8.866 21.114 80.793 1.00 35.97 245 HIS A CA 1
ATOM 1779 C C . HIS A 1 245 ? -9.628 21.955 81.830 1.00 35.97 245 HIS A C 1
ATOM 1781 O O . HIS A 1 245 ? -10.053 23.066 81.509 1.00 35.97 245 HIS A O 1
ATOM 1787 N N . GLU A 1 246 ? -9.839 21.383 83.020 1.00 33.12 246 GLU A N 1
ATOM 1788 C CA . GLU A 1 246 ? -10.217 22.100 84.251 1.00 33.12 246 GLU A CA 1
ATOM 1789 C C . GLU A 1 246 ? -9.126 23.082 84.698 1.00 33.12 246 GLU A C 1
ATOM 1791 O O . GLU A 1 246 ? -7.925 22.770 84.501 1.00 33.12 246 GLU A O 1
#